Protein 3OHS (pdb70)

Sequence (331 aa):
ALRWGIVSVGLISSSDFTAVLQQTLPRSEHQVVAVAARDLSRRAKEFAQKHDDIPKAYGSYEELAKDPNNVEVAYVGTQQHPQHKAAVMLLCLAAGKAVLCEKPMMGVVNAAEVRREMVTEARSRRGLFLMEAIWTRFFPASEEALRSSVLAQGTLGDLRVARAEFGKNLTHVPRAVDDWAQAGGALLLDLGIYCVQFISMVFGGQKPEKISVMGRRRHETGVDDTVTVLLLQYPGEEVHGSFTCSITAQLSSNTASVSGTKGMAQQLLNPCWCPTEELVVKKGEEHHKEFLLPPVPKKNCNFDDNGAGMSSYEAKKHVRECLRKGLKESPVIIPLVVESELLADILEEVRRAIIGVTFPQD

Secondary structure (DSSP, 8-state):
-EEEEEE--SHHHHHHHHHHTTS-TTTEEEEEEE-SSHHHHHHHHHHHT-S-EESSHHHHHH-TT--EEEE---GGGHHHHHHHHHHTT-EEEEESSSSSSHHHHHHHHHHHHHTT--EEEE-GGGGSHHHHHHHHHHHHTTT-SEEEEEEEEE---TT-HHHH-TTTT-SHIIIIIHHHHHHHHHHTTTPPPSEEEEEEEE-TTSSEEEEEEEEEETTTEEEEEEEESSS-----EEEEETTEEEEEPSSTTS--EEEETTEEEE-PPPS---S-SSTTGGGHHHHHHHHHHHHHTT-SS-SSS-HHHHHHHHHHHHHHHHHTT---TT-

Nearest PDB structures (foldseek):
  2o48-assembly1_X  TM=1.002E+00  e=5.069E-68  Macaca fascicularis
  3e9m-assembly1_D  TM=9.225E-01  e=4.145E-27  Enterococcus faecalis
  3evn-assembly1_A  TM=8.872E-01  e=6.222E-25  Streptococcus agalactiae serogroup V
  4gqa-assembly1_A-2  TM=8.468E-01  e=3.596E-23  Klebsiella pneumoniae 342
  4gqa-assembly2_C-3  TM=8.416E-01  e=2.286E-22  Klebsiella pneumoniae 342

Solvent-accessible surface area: 13961 Å² total; per-residue (Å²): 54,15,71,0,0,0,0,9,18,33,84,37,0,15,4,0,0,28,0,3,80,56,16,62,213,90,49,8,81,14,22,0,0,0,1,182,64,83,86,121,0,118,133,13,7,152,160,16,123,8,110,106,18,25,20,40,31,69,82,0,0,138,14,126,82,6,69,0,0,0,0,6,12,72,30,26,64,1,58,66,2,0,44,62,0,0,53,39,45,14,8,0,0,0,6,29,9,0,5,4,6,9,49,13,3,122,72,0,0,88,33,0,121,87,121,33,28,3,0,0,12,0,10,13,8,4,6,1,44,0,1,78,25,1,61,50,22,38,90,127,38,44,2,19,101,42,126,44,4,78,2,28,8,0,59,93,29,39,173,47,95,88,2,12,54,131,66,52,6,2,0,0,0,1,22,10,0,22,24,3,3,6,7,0,0,21,8,13,62,28,86,154,14,116,142,27,48,28,158,38,148,111,18,145,54,31,2,3,9,40,0,47,0,100,2,64,1,45,68,158,16,87,0,17,0,14,0,0,0,39,45,122,38,58,1,27,2,17,0,34,12,80,138,24,94,0,46,3,43,79,34,10,21,0,1,25,59,4,20,22,102,56,125,126,116,116,38,141,45,40,104,70,23,144,162,31,76,62,89,45,2,8,0,2,6,46,0,0,85,25,0,45,94,3,49,170,152,51,59,113,62,0,98,38,0,35,4,97,12,1,26,24,14,14,63,4,12,39,92,0,2,112,66,34,32,4,73,17,100,75,92

Structure (mmCIF, N/CA/C/O backbone):
data_3OHS
#
_entry.id   3OHS
#
_cell.length_a   122.446
_cell.length_b   122.446
_cell.length_c   121.388
_cell.angle_alpha   90.00
_cell.angle_beta   90.00
_cell.angle_gamma   120.00
#
_symmetry.space_group_name_H-M   'P 61 2 2'
#
loop_
_entity.id
_entity.type
_entity.pdbx_description
1 polymer 'Trans-1,2-dihydrobenzene-1,2-diol dehydrogenase'
2 non-polymer 'SULFATE ION'
3 non-polymer BETA-MERCAPTOETHANOL
4 non-polymer Dihydroxyacetone
5 water water
#
loop_
_atom_site.group_PDB
_atom_site.id
_atom_site.type_symbol
_atom_site.label_atom_id
_atom_site.label_alt_id
_atom_site.label_comp_id
_atom_site.label_asym_id
_atom_site.label_entity_id
_atom_site.label_seq_id
_atom_site.pdbx_PDB_ins_code
_atom_site.Cartn_x
_atom_site.Cartn_y
_atom_site.Cartn_z
_atom_site.occupancy
_atom_site.B_iso_or_equiv
_atom_site.auth_seq_id
_atom_site.auth_comp_id
_atom_site.auth_asym_id
_atom_site.auth_atom_id
_atom_site.pdbx_PDB_model_num
ATOM 1 N N . ALA A 1 2 ? -32.110 -40.203 -22.829 1.00 32.53 1002 ALA X N 1
ATOM 2 C CA . ALA A 1 2 ? -31.287 -40.494 -21.630 1.00 32.88 1002 ALA X CA 1
ATOM 3 C C . ALA A 1 2 ? -30.189 -39.458 -21.417 1.00 30.45 1002 ALA X C 1
ATOM 4 O O . ALA A 1 2 ? -29.587 -38.921 -22.376 1.00 31.94 1002 ALA X O 1
ATOM 6 N N . LEU A 1 3 ? -29.900 -39.247 -20.143 1.00 28.72 1003 LEU X N 1
ATOM 7 C CA . LEU A 1 3 ? -28.798 -38.369 -19.747 1.00 26.90 1003 LEU X CA 1
ATOM 8 C C . LEU A 1 3 ? -27.512 -39.101 -20.082 1.00 25.76 1003 LEU X C 1
ATOM 9 O O . LEU A 1 3 ? -27.281 -40.243 -19.621 1.00 25.84 1003 LEU X O 1
ATOM 14 N N . ARG A 1 4 ? -26.672 -38.514 -20.893 1.00 25.17 1004 ARG X N 1
ATOM 15 C CA . ARG A 1 4 ? -25.448 -39.158 -21.320 1.00 24.99 1004 ARG X CA 1
ATOM 16 C C . ARG A 1 4 ? -24.209 -38.768 -20.490 1.00 24.80 1004 ARG X C 1
ATOM 17 O O . ARG A 1 4 ? -23.714 -37.673 -20.604 1.00 24.64 1004 ARG X O 1
ATOM 25 N N . TRP A 1 5 ? -23.735 -39.696 -19.678 1.00 23.95 1005 TRP X N 1
ATOM 26 C CA . TRP A 1 5 ? -22.600 -39.495 -18.797 1.00 24.93 1005 TRP X CA 1
ATOM 27 C C . TRP A 1 5 ? -21.226 -39.855 -19.379 1.00 25.30 1005 TRP X C 1
ATOM 28 O O . TRP A 1 5 ? -21.078 -40.826 -20.067 1.00 26.75 1005 TRP X O 1
ATOM 39 N N . GLY A 1 6 ? -20.236 -39.059 -19.028 1.00 24.38 1006 GLY X N 1
ATOM 40 C CA . GLY A 1 6 ? -18.849 -39.299 -19.314 1.00 23.40 1006 GLY X CA 1
ATOM 41 C C . GLY A 1 6 ? -18.090 -39.431 -17.993 1.00 24.59 1006 GLY X C 1
ATOM 42 O O . GLY A 1 6 ? -18.215 -38.621 -17.122 1.00 24.55 1006 GLY X O 1
ATOM 43 N N . ILE A 1 7 ? -17.298 -40.462 -17.864 1.00 22.35 1007 ILE X N 1
ATOM 44 C CA . ILE A 1 7 ? -16.592 -40.733 -16.655 1.00 22.29 1007 ILE X CA 1
ATOM 45 C C . ILE A 1 7 ? -15.131 -40.312 -16.757 1.00 22.43 1007 ILE X C 1
ATOM 46 O O . ILE A 1 7 ? -14.419 -40.807 -17.562 1.00 21.23 1007 ILE X O 1
ATOM 51 N N . VAL A 1 8 ? -14.730 -39.392 -15.887 1.00 22.95 1008 VAL X N 1
ATOM 52 C CA . VAL A 1 8 ? -13.387 -38.877 -15.824 1.00 22.27 1008 VAL X CA 1
ATOM 53 C C . VAL A 1 8 ? -12.611 -39.511 -14.678 1.00 24.10 1008 VAL X C 1
ATOM 54 O O . VAL A 1 8 ? -12.873 -39.290 -13.515 1.00 22.03 1008 VAL X O 1
ATOM 58 N N . SER A 1 9 ? -11.624 -40.323 -15.044 1.00 23.63 1009 SER X N 1
ATOM 59 C CA . SER A 1 9 ? -10.806 -41.029 -14.065 1.00 23.83 1009 SER X CA 1
ATOM 60 C C . SER A 1 9 ? -11.365 -42.425 -13.816 1.00 24.60 1009 SER X C 1
ATOM 61 O O . SER A 1 9 ? -12.580 -42.613 -13.763 1.00 25.04 1009 SER X O 1
ATOM 64 N N . VAL A 1 10 ? -10.478 -43.404 -13.666 1.00 24.25 1010 VAL X N 1
ATOM 65 C CA . VAL A 1 10 ? -10.902 -44.761 -13.462 1.00 24.82 1010 VAL X CA 1
ATOM 66 C C . VAL A 1 10 ? -10.573 -45.400 -12.137 1.00 25.55 1010 VAL X C 1
ATOM 67 O O . VAL A 1 10 ? -10.482 -46.590 -12.053 1.00 25.41 1010 VAL X O 1
ATOM 71 N N . GLY A 1 11 ? -10.429 -44.598 -11.102 1.00 23.71 1011 GLY X N 1
ATOM 72 C CA . GLY A 1 11 ? -10.197 -45.122 -9.800 1.00 23.25 1011 GLY X CA 1
ATOM 73 C C . GLY A 1 11 ? -11.409 -45.748 -9.147 1.00 23.92 1011 GLY X C 1
ATOM 74 O O . GLY A 1 11 ? -12.402 -45.987 -9.765 1.00 23.39 1011 GLY X O 1
ATOM 75 N N . LEU A 1 12 ? -11.277 -46.023 -7.869 1.00 23.92 1012 LEU X N 1
ATOM 76 C CA . LEU A 1 12 ? -12.269 -46.713 -7.084 1.00 24.15 1012 LEU X CA 1
ATOM 77 C C . LEU A 1 12 ? -13.578 -45.986 -6.999 1.00 23.05 1012 LEU X C 1
ATOM 78 O O . LEU A 1 12 ? -14.608 -46.608 -7.060 1.00 20.52 1012 LEU X O 1
ATOM 83 N N . ILE A 1 13 ? -13.512 -44.663 -6.869 1.00 20.68 1013 ILE X N 1
ATOM 84 C CA . ILE A 1 13 ? -14.816 -43.972 -6.732 1.00 20.96 1013 ILE X CA 1
ATOM 85 C C . ILE A 1 13 ? -15.556 -43.911 -8.088 1.00 20.34 1013 ILE X C 1
ATOM 86 O O . ILE A 1 13 ? -16.790 -44.102 -8.132 1.00 20.60 1013 ILE X O 1
ATOM 91 N N . SER A 1 14 ? -14.819 -43.697 -9.184 1.00 21.08 1014 SER X N 1
ATOM 92 C CA . SER A 1 14 ? -15.410 -43.736 -10.511 1.00 21.38 1014 SER X CA 1
ATOM 93 C C . SER A 1 14 ? -15.976 -45.151 -10.799 1.00 22.74 1014 SER X C 1
ATOM 94 O O . SER A 1 14 ? -17.021 -45.280 -11.430 1.00 21.74 1014 SER X O 1
ATOM 97 N N . SER A 1 15 ? -15.304 -46.177 -10.288 1.00 22.18 1015 SER X N 1
ATOM 98 C CA A SER A 1 15 ? -15.792 -47.545 -10.412 0.50 22.65 1015 SER X CA 1
ATOM 99 C CA B SER A 1 15 ? -15.792 -47.546 -10.412 0.50 22.37 1015 SER X CA 1
ATOM 100 C C . SER A 1 15 ? -17.169 -47.682 -9.763 1.00 22.80 1015 SER X C 1
ATOM 101 O O . SER A 1 15 ? -18.104 -48.186 -10.386 1.00 21.72 1015 SER X O 1
ATOM 106 N N . ASP A 1 16 ? -17.288 -47.233 -8.516 1.00 22.36 1016 ASP X N 1
ATOM 107 C CA . ASP A 1 16 ? -18.544 -47.300 -7.797 1.00 20.38 1016 ASP X CA 1
ATOM 108 C C . ASP A 1 16 ? -19.617 -46.494 -8.490 1.00 20.71 1016 ASP X C 1
ATOM 109 O O . ASP A 1 16 ? -20.766 -46.989 -8.605 1.00 20.80 1016 ASP X O 1
ATOM 114 N N . PHE A 1 17 ? -19.279 -45.266 -8.922 1.00 19.02 1017 PHE X N 1
ATOM 115 C CA . PHE A 1 17 ? -20.315 -44.382 -9.515 1.00 20.66 1017 PHE X CA 1
ATOM 116 C C . PHE A 1 17 ? -20.804 -44.978 -10.843 1.00 20.39 1017 PHE X C 1
ATOM 117 O O . PHE A 1 17 ? -22.007 -44.987 -11.107 1.00 20.95 1017 PHE X O 1
ATOM 125 N N . THR A 1 18 ? -19.862 -45.454 -11.653 1.00 21.24 1018 THR X N 1
ATOM 126 C CA . THR A 1 18 ? -20.226 -46.129 -12.921 1.00 22.59 1018 THR X CA 1
ATOM 127 C C . THR A 1 18 ? -21.138 -47.374 -12.680 1.00 22.06 1018 THR X C 1
ATOM 128 O O . THR A 1 18 ? -22.165 -47.523 -13.366 1.00 23.41 1018 THR X O 1
ATOM 132 N N . ALA A 1 19 ? -20.825 -48.189 -11.676 1.00 21.56 1019 ALA X N 1
ATOM 133 C CA . ALA A 1 19 ? -21.642 -49.371 -11.375 1.00 22.15 1019 ALA X CA 1
ATOM 134 C C . ALA A 1 19 ? -23.061 -48.928 -10.970 1.00 23.24 1019 ALA X C 1
ATOM 135 O O . ALA A 1 19 ? -24.081 -49.491 -11.412 1.00 22.35 1019 ALA X O 1
ATOM 137 N N . VAL A 1 20 ? -23.152 -47.862 -10.154 1.00 20.76 1020 VAL X N 1
ATOM 138 C CA . VAL A 1 20 ? -24.447 -47.306 -9.805 1.00 21.19 1020 VAL X CA 1
ATOM 139 C C . VAL A 1 20 ? -25.232 -46.826 -11.011 1.00 20.99 1020 VAL X C 1
ATOM 140 O O . VAL A 1 20 ? -26.434 -47.180 -11.137 1.00 22.68 1020 VAL X O 1
ATOM 144 N N . LEU A 1 21 ? -24.618 -46.013 -11.866 1.00 19.86 1021 LEU X N 1
ATOM 145 C CA . LEU A 1 21 ? -25.326 -45.502 -13.022 1.00 22.72 1021 LEU X CA 1
ATOM 146 C C . LEU A 1 21 ? -25.828 -46.661 -13.915 1.00 24.88 1021 LEU X C 1
ATOM 147 O O . LEU A 1 21 ? -26.884 -46.531 -14.580 1.00 23.11 1021 LEU X O 1
ATOM 152 N N . GLN A 1 22 ? -25.085 -47.767 -13.920 1.00 24.65 1022 GLN X N 1
ATOM 153 C CA A GLN A 1 22 ? -25.516 -48.893 -14.763 0.50 26.56 1022 GLN X CA 1
ATOM 154 C CA B GLN A 1 22 ? -25.481 -48.938 -14.733 0.50 26.37 1022 GLN X CA 1
ATOM 155 C C . GLN A 1 22 ? -26.631 -49.751 -14.132 1.00 26.70 1022 GLN X C 1
ATOM 156 O O . GLN A 1 22 ? -27.069 -50.740 -14.723 1.00 28.74 1022 GLN X O 1
ATOM 167 N N . THR A 1 23 ? -27.134 -49.319 -12.987 1.00 26.17 1023 THR X N 1
ATOM 168 C CA . THR A 1 23 ? -28.265 -49.978 -12.360 1.00 24.12 1023 THR X CA 1
ATOM 169 C C . THR A 1 23 ? -29.516 -49.132 -12.535 1.00 25.07 1023 THR X C 1
ATOM 170 O O . THR A 1 23 ? -30.611 -49.535 -12.137 1.00 24.97 1023 THR X O 1
ATOM 174 N N . LEU A 1 24 ? -29.356 -47.954 -13.131 1.00 23.83 1024 LEU X N 1
ATOM 175 C CA . LEU A 1 24 ? -30.517 -47.056 -13.295 1.00 25.97 1024 LEU X CA 1
ATOM 176 C C . LEU A 1 24 ? -31.292 -47.264 -14.635 1.00 27.86 1024 LEU X C 1
ATOM 177 O O . LEU A 1 24 ? -30.766 -47.857 -15.581 1.00 26.45 1024 LEU X O 1
ATOM 182 N N . PRO A 1 25 ? -32.494 -46.672 -14.731 1.00 31.33 1025 PRO X N 1
ATOM 183 C CA . PRO A 1 25 ? -33.245 -47.007 -15.956 1.00 33.20 1025 PRO X CA 1
ATOM 184 C C . PRO A 1 25 ? -32.510 -46.555 -17.223 1.00 34.71 1025 PRO X C 1
ATOM 185 O O . PRO A 1 25 ? -31.888 -45.475 -17.291 1.00 33.24 1025 PRO X O 1
ATOM 189 N N . ARG A 1 26 ? -32.516 -47.422 -18.213 1.00 35.58 1026 ARG X N 1
ATOM 190 C CA . ARG A 1 26 ? -31.676 -47.244 -19.385 1.00 35.92 1026 ARG X CA 1
ATOM 191 C C . ARG A 1 26 ? -32.175 -46.041 -20.225 1.00 35.07 1026 ARG X C 1
ATOM 192 O O . ARG A 1 26 ? -31.443 -45.444 -21.012 1.00 35.25 1026 ARG X O 1
ATOM 200 N N . SER A 1 27 ? -33.426 -45.672 -20.016 1.00 34.65 1027 SER X N 1
ATOM 201 C CA . SER A 1 27 ? -34.031 -44.577 -20.755 1.00 34.71 1027 SER X CA 1
ATOM 202 C C . SER A 1 27 ? -33.755 -43.269 -20.026 1.00 32.98 1027 SER X C 1
ATOM 203 O O . SER A 1 27 ? -34.038 -42.205 -20.553 1.00 33.35 1027 SER X O 1
ATOM 206 N N . GLU A 1 28 ? -33.221 -43.371 -18.805 1.00 30.83 1028 GLU X N 1
ATOM 207 C CA . GLU A 1 28 ? -32.877 -42.202 -17.995 1.00 29.53 1028 GLU X CA 1
ATOM 208 C C . GLU A 1 28 ? -31.356 -41.896 -17.950 1.00 28.90 1028 GLU X C 1
ATOM 209 O O . GLU A 1 28 ? -30.999 -40.710 -17.990 1.00 28.65 1028 GLU X O 1
ATOM 215 N N . HIS A 1 29 ? -30.480 -42.904 -17.885 1.00 26.74 1029 HIS X N 1
ATOM 216 C CA . HIS A 1 29 ? -29.002 -42.681 -17.792 1.00 27.76 1029 HIS X CA 1
ATOM 217 C C . HIS A 1 29 ? -28.210 -43.571 -18.721 1.00 27.57 1029 HIS X C 1
ATOM 218 O O . HIS A 1 29 ? -28.469 -44.743 -18.775 1.00 29.16 1029 HIS X O 1
ATOM 225 N N . GLN A 1 30 ? -27.251 -43.043 -19.443 1.00 26.84 1030 GLN X N 1
ATOM 226 C CA . GLN A 1 30 ? -26.390 -43.907 -20.209 1.00 29.17 1030 GLN X CA 1
ATOM 227 C C . GLN A 1 30 ? -24.948 -43.486 -19.961 1.00 27.16 1030 GLN X C 1
ATOM 228 O O . GLN A 1 30 ? -24.693 -42.301 -20.026 1.00 28.62 1030 GLN X O 1
ATOM 234 N N . VAL A 1 31 ? -24.044 -44.437 -19.743 1.00 25.83 1031 VAL X N 1
ATOM 235 C CA . VAL A 1 31 ? -22.611 -44.145 -19.643 1.00 26.37 1031 VAL X CA 1
ATOM 236 C C . VAL A 1 31 ? -22.016 -44.326 -21.038 1.00 27.86 1031 VAL X C 1
ATOM 237 O O . VAL A 1 31 ? -21.993 -45.461 -21.568 1.00 27.43 1031 VAL X O 1
ATOM 241 N N . VAL A 1 32 ? -21.591 -43.227 -21.656 1.00 26.76 1032 VAL X N 1
ATOM 242 C CA . VAL A 1 32 ? -21.204 -43.255 -23.054 1.00 27.26 1032 VAL X CA 1
ATOM 243 C C . VAL A 1 32 ? -19.707 -43.175 -23.254 1.00 28.47 1032 VAL X C 1
ATOM 244 O O . VAL A 1 32 ? -19.213 -43.470 -24.355 1.00 29.25 1032 VAL X O 1
ATOM 248 N N . ALA A 1 33 ? -18.971 -42.727 -22.251 1.00 26.39 1033 ALA X N 1
ATOM 249 C CA . ALA A 1 33 ? -17.543 -42.566 -22.457 1.00 26.33 1033 ALA X CA 1
ATOM 250 C C . ALA A 1 33 ? -16.758 -42.497 -21.167 1.00 26.22 1033 ALA X C 1
ATOM 251 O O . ALA A 1 33 ? -17.252 -42.038 -20.137 1.00 26.60 1033 ALA X O 1
ATOM 253 N N . VAL A 1 34 ? -15.502 -42.931 -21.221 1.00 26.74 1034 VAL X N 1
ATOM 254 C CA . VAL A 1 34 ? -14.636 -42.898 -20.045 1.00 25.83 1034 VAL X CA 1
ATOM 255 C C . VAL A 1 34 ? -13.191 -42.543 -20.393 1.00 28.00 1034 VAL X C 1
ATOM 256 O O . VAL A 1 34 ? -12.605 -43.120 -21.309 1.00 28.89 1034 VAL X O 1
ATOM 260 N N . ALA A 1 35 ? -12.621 -41.594 -19.654 1.00 26.66 1035 ALA X N 1
ATOM 261 C CA . ALA A 1 35 ? -11.246 -41.186 -19.863 1.00 26.65 1035 ALA X CA 1
ATOM 262 C C . ALA A 1 35 ? -10.354 -41.485 -18.681 1.00 27.70 1035 ALA X C 1
ATOM 263 O O . ALA A 1 35 ? -10.794 -41.372 -17.531 1.00 26.57 1035 ALA X O 1
ATOM 265 N N . ALA A 1 36 ? -9.113 -41.850 -18.982 1.00 28.12 1036 ALA X N 1
ATOM 266 C CA . ALA A 1 36 ? -8.077 -42.087 -17.991 1.00 29.50 1036 ALA X CA 1
ATOM 267 C C . ALA A 1 36 ? -6.833 -41.394 -18.529 1.00 31.09 1036 ALA X C 1
ATOM 268 O O . ALA A 1 36 ? -6.829 -40.932 -19.670 1.00 31.09 1036 ALA X O 1
ATOM 270 N N . ARG A 1 37 ? -5.780 -41.311 -17.725 1.00 32.65 1037 ARG X N 1
ATOM 271 C CA . ARG A 1 37 ? -4.565 -40.634 -18.182 1.00 36.36 1037 ARG X CA 1
ATOM 272 C C . ARG A 1 37 ? -3.720 -41.504 -19.146 1.00 37.45 1037 ARG X C 1
ATOM 273 O O . ARG A 1 37 ? -2.723 -41.049 -19.669 1.00 37.35 1037 ARG X O 1
ATOM 281 N N . ASP A 1 38 ? -4.148 -42.726 -19.406 1.00 38.90 1038 ASP X N 1
ATOM 282 C CA . ASP A 1 38 ? -3.677 -43.426 -20.622 1.00 41.31 1038 ASP X CA 1
ATOM 283 C C . ASP A 1 38 ? -4.755 -44.357 -21.178 1.00 40.97 1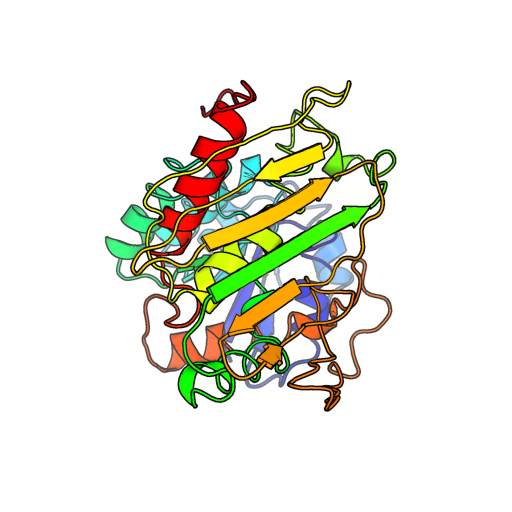038 ASP X C 1
ATOM 284 O O . ASP A 1 38 ? -5.590 -44.858 -20.408 1.00 41.00 1038 ASP X O 1
ATOM 289 N N . LEU A 1 39 ? -4.720 -44.593 -22.496 1.00 40.48 1039 LEU X N 1
ATOM 290 C CA . LEU A 1 39 ? -5.728 -45.386 -23.193 1.00 40.09 1039 LEU X CA 1
ATOM 291 C C . LEU A 1 39 ? -5.884 -46.764 -22.624 1.00 39.84 1039 LEU X C 1
ATOM 292 O O . LEU A 1 39 ? -6.998 -47.255 -22.496 1.00 40.23 1039 LEU X O 1
ATOM 297 N N . SER A 1 40 ? -4.763 -47.401 -22.298 1.00 39.03 1040 SER X N 1
ATOM 298 C CA . SER A 1 40 ? -4.744 -48.752 -21.716 1.00 38.26 1040 SER X CA 1
ATOM 299 C C . SER A 1 40 ? -5.732 -48.892 -20.523 1.00 37.42 1040 SER X C 1
ATOM 300 O O . SER A 1 40 ? -6.680 -49.660 -20.594 1.00 37.74 1040 SER X O 1
ATOM 303 N N . ARG A 1 41 ? -5.496 -48.149 -19.457 1.00 36.82 1041 ARG X N 1
ATOM 304 C CA A ARG A 1 41 ? -6.389 -48.072 -18.319 0.50 35.20 1041 ARG X CA 1
ATOM 305 C CA B ARG A 1 41 ? -6.367 -48.059 -18.260 0.50 35.67 1041 ARG X CA 1
ATOM 306 C C . ARG A 1 41 ? -7.831 -47.738 -18.668 1.00 34.31 1041 ARG X C 1
ATOM 307 O O . ARG A 1 41 ? -8.741 -48.309 -18.134 1.00 33.85 1041 ARG X O 1
ATOM 322 N N . ALA A 1 42 ? -8.020 -46.800 -19.570 1.00 33.01 1042 ALA X N 1
ATOM 323 C CA . ALA A 1 42 ? -9.386 -46.431 -20.013 1.00 31.52 1042 ALA X CA 1
ATOM 324 C C . ALA A 1 42 ? -10.115 -47.601 -20.710 1.00 32.12 1042 ALA X C 1
ATOM 325 O O . ALA A 1 42 ? -11.275 -47.919 -20.380 1.00 30.28 1042 ALA X O 1
ATOM 327 N N . LYS A 1 43 ? -9.438 -48.246 -21.677 1.00 33.14 1043 LYS X N 1
ATOM 328 C CA . LYS A 1 43 ? -10.026 -49.456 -22.323 1.00 34.77 1043 LYS X CA 1
ATOM 329 C C . LYS A 1 43 ? -10.322 -50.574 -21.331 1.00 34.76 1043 LYS X C 1
ATOM 330 O O . LYS A 1 43 ? -11.371 -51.170 -21.399 1.00 35.77 1043 LYS X O 1
ATOM 336 N N . GLU A 1 44 ? -9.412 -50.883 -20.411 1.00 35.95 1044 GLU X N 1
ATOM 337 C CA . GLU A 1 44 ? -9.721 -51.912 -19.398 1.00 37.25 1044 GLU X CA 1
ATOM 338 C C . GLU A 1 44 ? -11.013 -51.586 -18.601 1.00 37.03 1044 GLU X C 1
ATOM 339 O O . GLU A 1 44 ? -11.916 -52.452 -18.402 1.00 36.69 1044 GLU X O 1
ATOM 345 N N . PHE A 1 45 ? -11.101 -50.320 -18.151 1.00 34.94 1045 PHE X N 1
ATOM 346 C CA . PHE A 1 45 ? -12.304 -49.867 -17.450 1.00 32.87 1045 PHE X CA 1
ATOM 347 C C . PHE A 1 45 ? -13.549 -49.946 -18.362 1.00 32.04 1045 PHE X C 1
ATOM 348 O O . PHE A 1 45 ? -14.595 -50.466 -17.942 1.00 31.59 1045 PHE X O 1
ATOM 356 N N . ALA A 1 46 ? -13.453 -49.431 -19.602 1.00 33.46 1046 ALA X N 1
ATOM 357 C CA . ALA A 1 46 ? -14.614 -49.463 -20.520 1.00 33.96 1046 ALA X CA 1
ATOM 358 C C . ALA A 1 46 ? -15.094 -50.917 -20.784 1.00 36.48 1046 ALA X C 1
ATOM 359 O O . ALA A 1 46 ? -16.306 -51.200 -20.921 1.00 36.21 1046 ALA X O 1
ATOM 361 N N . GLN A 1 47 ? -14.140 -51.843 -20.828 1.00 37.73 1047 GLN X N 1
ATOM 362 C CA . GLN A 1 47 ? -14.513 -53.268 -21.055 1.00 39.77 1047 GLN X CA 1
ATOM 363 C C . GLN A 1 47 ? -15.168 -53.861 -19.813 1.00 39.35 1047 GLN X C 1
ATOM 364 O O . GLN A 1 47 ? -16.200 -54.490 -19.934 1.00 39.61 1047 GLN X O 1
ATOM 370 N N . LYS A 1 48 ? -14.598 -53.628 -18.626 1.00 40.45 1048 LYS X N 1
ATOM 371 C CA . LYS A 1 48 ? -15.210 -54.143 -17.386 1.00 40.96 1048 LYS X CA 1
ATOM 372 C C . LYS A 1 48 ? -16.611 -53.555 -17.155 1.00 41.77 1048 LYS X C 1
ATOM 373 O O . LYS A 1 48 ? -17.470 -54.221 -16.578 1.00 41.61 1048 LYS X O 1
ATOM 379 N N . HIS A 1 49 ? -16.849 -52.312 -17.589 1.00 41.36 1049 HIS X N 1
ATOM 380 C CA . HIS A 1 49 ? -18.081 -51.608 -17.171 1.00 41.77 1049 HIS X CA 1
ATOM 381 C C . HIS A 1 49 ? -19.017 -51.401 -18.341 1.00 42.54 1049 HIS X C 1
ATOM 382 O O . HIS A 1 49 ? -19.995 -50.693 -18.229 1.00 44.22 1049 HIS X O 1
ATOM 389 N N . ASP A 1 50 ? -18.688 -52.014 -19.472 1.00 43.53 1050 ASP X N 1
ATOM 390 C CA A ASP A 1 50 ? -19.564 -52.001 -20.643 0.50 42.93 1050 ASP X CA 1
ATOM 391 C CA B ASP A 1 50 ? -19.548 -52.002 -20.639 0.50 43.37 1050 ASP X CA 1
ATOM 392 C C . ASP A 1 50 ? -19.896 -50.586 -21.127 1.00 42.86 1050 ASP X C 1
ATOM 393 O O . ASP A 1 50 ? -21.074 -50.244 -21.310 1.00 42.83 1050 ASP X O 1
ATOM 402 N N . ILE A 1 51 ? -18.875 -49.755 -21.259 1.00 41.62 1051 ILE X N 1
ATOM 403 C CA . ILE A 1 51 ? -18.994 -48.424 -21.833 1.00 39.31 1051 ILE X CA 1
ATOM 404 C C . ILE A 1 51 ? -18.460 -48.508 -23.249 1.00 39.48 1051 ILE X C 1
ATOM 405 O O . ILE A 1 51 ? -17.443 -49.155 -23.488 1.00 40.13 1051 ILE X O 1
ATOM 410 N N . PRO A 1 52 ? -19.139 -47.868 -24.192 1.00 39.49 1052 PRO X N 1
ATOM 411 C CA . PRO A 1 52 ? -18.744 -47.996 -25.581 1.00 40.10 1052 PRO X CA 1
ATOM 412 C C . PRO A 1 52 ? -17.559 -47.169 -26.087 1.00 41.08 1052 PRO X C 1
ATOM 413 O O . PRO A 1 52 ? -17.040 -47.517 -27.137 1.00 41.75 1052 PRO X O 1
ATOM 417 N N . LYS A 1 53 ? -17.107 -46.108 -25.398 1.00 39.98 1053 LYS X N 1
ATOM 418 C CA . LYS A 1 53 ? -15.961 -45.320 -25.890 1.00 38.46 1053 LYS X CA 1
ATOM 419 C C . LYS A 1 53 ? -14.910 -45.035 -24.802 1.00 37.88 1053 LYS X C 1
ATOM 420 O O . LYS A 1 53 ? -15.280 -44.629 -23.707 1.00 36.63 1053 LYS X O 1
ATOM 426 N N . ALA A 1 54 ? -13.615 -45.208 -25.115 1.00 36.38 1054 ALA X N 1
ATOM 427 C CA . ALA A 1 54 ? -12.519 -45.015 -24.162 1.00 36.05 1054 ALA X CA 1
ATOM 428 C C . ALA A 1 54 ? -11.533 -43.968 -24.665 1.00 35.68 1054 ALA X C 1
ATOM 429 O O . ALA A 1 54 ? -11.283 -43.917 -25.867 1.00 36.56 1054 ALA X O 1
ATOM 431 N N . TYR A 1 55 ? -10.982 -43.131 -23.775 1.00 33.35 1055 TYR X N 1
ATOM 432 C CA . TYR A 1 55 ? -10.047 -42.114 -24.220 1.00 32.59 1055 TYR X CA 1
ATOM 433 C C . TYR A 1 55 ? -8.880 -42.139 -23.285 1.00 32.72 1055 TYR X C 1
ATOM 434 O O . TYR A 1 55 ? -9.055 -42.392 -22.089 1.00 31.83 1055 TYR X O 1
ATOM 443 N N . GLY A 1 56 ? -7.710 -41.784 -23.803 1.00 31.44 1056 GLY X N 1
ATOM 444 C CA . GLY A 1 56 ? -6.521 -41.736 -22.983 1.00 31.16 1056 GLY X CA 1
ATOM 445 C C . GLY A 1 56 ? -6.194 -40.319 -22.549 1.00 31.15 1056 GLY X C 1
ATOM 446 O O . GLY A 1 56 ? -5.070 -40.044 -22.127 1.00 31.36 1056 GLY X O 1
ATOM 447 N N . SER A 1 57 ? -7.146 -39.391 -22.651 1.00 31.24 1057 SER X N 1
ATOM 448 C CA . SER A 1 57 ? -6.915 -38.067 -22.023 1.00 32.05 1057 SER X CA 1
ATOM 449 C C . SER A 1 57 ? -8.268 -37.461 -21.651 1.00 31.98 1057 SER X C 1
ATOM 450 O O . SER A 1 57 ? -9.292 -37.823 -22.247 1.00 31.94 1057 SER X O 1
ATOM 453 N N . TYR A 1 58 ? -8.291 -36.573 -20.663 1.00 31.05 1058 TYR X N 1
ATOM 454 C CA . TYR A 1 58 ? -9.602 -36.033 -20.215 1.00 30.96 1058 TYR X CA 1
ATOM 455 C C . TYR A 1 58 ? -10.073 -35.076 -21.283 1.00 31.11 1058 TYR X C 1
ATOM 456 O O . TYR A 1 58 ? -11.278 -34.916 -21.567 1.00 29.71 1058 TYR X O 1
ATOM 465 N N . GLU A 1 59 ? -9.102 -34.381 -21.860 1.00 32.90 1059 GLU X N 1
ATOM 466 C CA . GLU A 1 59 ? -9.461 -33.427 -22.914 1.00 34.87 1059 GLU X CA 1
ATOM 467 C C . GLU A 1 59 ? -10.312 -34.058 -24.035 1.00 34.10 1059 GLU X C 1
ATOM 468 O O . GLU A 1 59 ? -11.260 -33.412 -24.516 1.00 36.23 1059 GLU X O 1
ATOM 474 N N . GLU A 1 60 ? -9.985 -35.295 -24.435 1.00 32.62 1060 GLU X N 1
ATOM 475 C CA . GLU A 1 60 ? -10.740 -35.987 -25.485 1.00 33.21 1060 GLU X CA 1
ATOM 476 C C . GLU A 1 60 ? -12.177 -36.269 -25.049 1.00 32.11 1060 GLU X C 1
ATOM 477 O O . GLU A 1 60 ? -13.088 -36.231 -25.868 1.00 32.63 1060 GLU X O 1
ATOM 483 N N . LEU A 1 61 ? -12.380 -36.574 -23.758 1.00 32.23 1061 LEU X N 1
ATOM 484 C CA . LEU A 1 61 ? -13.749 -36.774 -23.221 1.00 31.40 1061 LEU X CA 1
ATOM 485 C C . LEU A 1 61 ? -14.531 -35.470 -23.222 1.00 31.03 1061 LEU X C 1
ATOM 486 O O . LEU A 1 61 ? -15.698 -35.445 -23.644 1.00 29.78 1061 LEU X O 1
ATOM 491 N N . ALA A 1 62 ? -13.884 -34.369 -22.802 1.00 30.45 1062 ALA X N 1
ATOM 492 C CA . ALA A 1 62 ? -14.550 -33.048 -22.788 1.00 31.79 1062 ALA X CA 1
ATOM 493 C C . ALA A 1 62 ? -15.093 -32.716 -24.183 1.00 32.82 1062 ALA X C 1
ATOM 494 O O . ALA A 1 62 ? -16.215 -32.183 -24.324 1.00 33.82 1062 ALA X O 1
ATOM 496 N N . LYS A 1 63 ? -14.331 -33.072 -25.205 1.00 34.00 1063 LYS X N 1
ATOM 497 C CA . LYS A 1 63 ? -14.650 -32.764 -26.587 1.00 35.02 1063 LYS X CA 1
ATOM 498 C C . LYS A 1 63 ? -15.610 -33.714 -27.299 1.00 34.87 1063 LYS X C 1
ATOM 499 O O . LYS A 1 63 ? -16.072 -33.421 -28.353 1.00 36.35 1063 LYS X O 1
ATOM 505 N N . ASP A 1 64 ? -15.904 -34.841 -26.695 1.00 34.03 1064 ASP X N 1
ATOM 506 C CA . ASP A 1 64 ? -16.872 -35.785 -27.226 1.00 33.01 1064 ASP X CA 1
ATOM 507 C C . ASP A 1 64 ? -18.279 -35.145 -27.288 1.00 33.59 1064 ASP X C 1
ATOM 508 O O . ASP A 1 64 ? -18.879 -34.866 -26.248 1.00 32.80 1064 ASP X O 1
ATOM 513 N N . PRO A 1 65 ? -18.855 -34.930 -28.501 1.00 34.31 1065 PRO X N 1
ATOM 514 C CA . PRO A 1 65 ? -20.173 -34.249 -28.494 1.00 33.09 1065 PRO X CA 1
ATOM 515 C C . PRO A 1 65 ? -21.337 -35.132 -27.989 1.00 32.05 1065 PRO X C 1
ATOM 516 O O . PRO A 1 65 ? -22.421 -34.620 -27.726 1.00 32.34 1065 PRO X O 1
ATOM 520 N N . ASN A 1 66 ? -21.117 -36.415 -27.771 1.00 30.24 1066 ASN X N 1
ATOM 521 C CA A ASN A 1 66 ? -22.184 -37.280 -27.241 0.50 29.97 1066 ASN X CA 1
ATOM 522 C CA B ASN A 1 66 ? -22.188 -37.268 -27.238 0.50 30.30 1066 ASN X CA 1
ATOM 523 C C . ASN A 1 66 ? -22.293 -37.202 -25.702 1.00 30.05 1066 ASN X C 1
ATOM 524 O O . ASN A 1 66 ? -23.284 -37.663 -25.107 1.00 29.16 1066 ASN X O 1
ATOM 533 N N . VAL A 1 67 ? -21.262 -36.641 -25.040 1.00 28.30 1067 VAL X N 1
ATOM 534 C CA . VAL A 1 67 ? -21.303 -36.544 -23.560 1.00 27.20 1067 VAL X CA 1
ATOM 535 C C . VAL A 1 67 ? -22.064 -35.273 -23.166 1.00 25.89 1067 VAL X C 1
ATOM 536 O O . VAL A 1 67 ? -21.737 -34.225 -23.639 1.00 25.30 1067 VAL X O 1
ATOM 540 N N . GLU A 1 68 ? -23.052 -35.387 -22.289 1.00 24.75 1068 GLU X N 1
ATOM 541 C CA . GLU A 1 68 ? -23.816 -34.256 -21.819 1.00 25.14 1068 GLU X CA 1
ATOM 542 C C . GLU A 1 68 ? -23.299 -33.758 -20.455 1.00 25.49 1068 GLU X C 1
ATOM 543 O O . GLU A 1 68 ? -23.276 -32.558 -20.194 1.00 24.98 1068 GLU X O 1
ATOM 549 N N . VAL A 1 69 ? -22.924 -34.709 -19.605 1.00 23.92 1069 VAL X N 1
ATOM 550 C CA . VAL A 1 69 ? -22.481 -34.437 -18.249 1.00 23.54 1069 VAL X CA 1
ATOM 551 C C . VAL A 1 69 ? -21.252 -35.296 -17.932 1.00 23.64 1069 VAL X C 1
ATOM 552 O O . VAL A 1 69 ? -21.219 -36.508 -18.219 1.00 23.61 1069 VAL X O 1
ATOM 556 N N . ALA A 1 70 ? -20.252 -34.652 -17.353 1.00 22.33 1070 ALA X N 1
ATOM 557 C CA . ALA A 1 70 ? -19.024 -35.308 -16.949 1.00 21.91 1070 ALA X CA 1
ATOM 558 C C . ALA A 1 70 ? -19.002 -35.509 -15.423 1.00 23.11 1070 ALA X C 1
ATOM 559 O O . ALA A 1 70 ? -19.358 -34.566 -14.671 1.00 21.39 1070 ALA X O 1
ATOM 561 N N . TYR A 1 71 ? -18.623 -36.711 -14.987 1.00 19.64 1071 TYR X N 1
ATOM 562 C CA . TYR A 1 71 ? -18.454 -37.022 -13.580 1.00 19.54 1071 TYR X CA 1
ATOM 563 C C . TYR A 1 71 ? -16.921 -36.966 -13.366 1.00 19.97 1071 TYR X C 1
ATOM 564 O O . TYR A 1 71 ? -16.178 -37.730 -14.002 1.00 19.32 1071 TYR X O 1
ATOM 573 N N . VAL A 1 72 ? -16.458 -36.045 -12.521 1.00 19.24 1072 VAL X N 1
ATOM 574 C CA . VAL A 1 72 ? -14.993 -35.870 -12.352 1.00 19.68 1072 VAL X CA 1
ATOM 575 C C . VAL A 1 72 ? -14.741 -36.614 -11.064 1.00 19.96 1072 VAL X C 1
ATOM 576 O O . VAL A 1 72 ? -15.116 -36.134 -10.001 1.00 20.70 1072 VAL X O 1
ATOM 580 N N . GLY A 1 73 ? -14.155 -37.819 -11.164 1.00 21.52 1073 GLY X N 1
ATOM 581 C CA . GLY A 1 73 ? -13.807 -38.689 -10.017 1.00 20.29 1073 GLY X CA 1
ATOM 582 C C . GLY A 1 73 ? -12.299 -38.775 -9.724 1.00 22.57 1073 GLY X C 1
ATOM 583 O O . GLY A 1 73 ? -11.827 -39.697 -9.009 1.00 24.23 1073 GLY X O 1
ATOM 584 N N . THR A 1 74 ? -11.528 -37.800 -10.200 1.00 23.85 1074 THR X N 1
ATOM 585 C CA . THR A 1 74 ? -10.078 -37.776 -9.905 1.00 22.97 1074 THR X CA 1
ATOM 586 C C . THR A 1 74 ? -9.710 -37.591 -8.412 1.00 22.55 1074 THR X C 1
ATOM 587 O O . THR A 1 74 ? -10.555 -37.232 -7.605 1.00 20.49 1074 THR X O 1
ATOM 591 N N . GLN A 1 75 ? -8.431 -37.740 -8.077 1.00 21.99 1075 GLN X N 1
ATOM 592 C CA A GLN A 1 75 ? -7.926 -37.440 -6.748 0.50 21.95 1075 GLN X CA 1
ATOM 593 C CA B GLN A 1 75 ? -7.992 -37.473 -6.698 0.50 22.30 1075 GLN X CA 1
ATOM 594 C C . GLN A 1 75 ? -8.119 -35.944 -6.439 1.00 21.34 1075 GLN X C 1
ATOM 595 O O . GLN A 1 75 ? -8.274 -35.165 -7.349 1.00 20.59 1075 GLN X O 1
ATOM 606 N N . HIS A 1 76 ? -8.147 -35.596 -5.167 1.00 21.26 1076 HIS X N 1
ATOM 607 C CA . HIS A 1 76 ? -8.473 -34.216 -4.782 1.00 20.90 1076 HIS X CA 1
ATOM 608 C C . HIS A 1 76 ? -7.735 -33.107 -5.608 1.00 21.10 1076 HIS X C 1
ATOM 609 O O . HIS A 1 76 ? -8.379 -32.206 -6.101 1.00 20.73 1076 HIS X O 1
ATOM 616 N N . PRO A 1 77 ? -6.395 -33.178 -5.730 1.00 22.12 1077 PRO X N 1
ATOM 617 C CA . PRO A 1 77 ? -5.746 -32.007 -6.383 1.00 21.88 1077 PRO X CA 1
ATOM 618 C C . PRO A 1 77 ? -5.997 -31.948 -7.887 1.00 21.65 1077 PRO X C 1
ATOM 619 O O . PRO A 1 77 ? -5.818 -30.889 -8.474 1.00 22.18 1077 PRO X O 1
ATOM 623 N N . GLN A 1 78 ? -6.481 -33.044 -8.492 1.00 20.28 1078 GLN X N 1
ATOM 624 C CA . GLN A 1 78 ? -6.765 -33.107 -9.935 1.00 19.40 1078 GLN X CA 1
ATOM 625 C C . GLN A 1 78 ? -8.184 -32.721 -10.339 1.00 20.77 1078 GLN X C 1
ATOM 626 O O . GLN A 1 78 ? -8.494 -32.619 -11.561 1.00 21.19 1078 GLN X O 1
ATOM 632 N N . HIS A 1 79 ? -9.027 -32.394 -9.354 1.00 19.10 1079 HIS X N 1
ATOM 633 C CA . HIS A 1 79 ? -10.423 -31.976 -9.661 1.00 18.62 1079 HIS X CA 1
ATOM 634 C C . HIS A 1 79 ? -10.422 -30.719 -10.493 1.00 19.26 1079 HIS X C 1
ATOM 635 O O . HIS A 1 79 ? -11.075 -30.646 -11.515 1.00 17.71 1079 HIS X O 1
ATOM 642 N N . LYS A 1 80 ? -9.675 -29.693 -10.098 1.00 19.61 1080 LYS X N 1
ATOM 643 C CA . LYS A 1 80 ? -9.897 -28.398 -10.759 1.00 19.76 1080 LYS X CA 1
ATOM 644 C C . LYS A 1 80 ? -9.657 -28.368 -12.267 1.00 21.24 1080 LYS X C 1
ATOM 645 O O . LYS A 1 80 ? -10.474 -27.843 -13.022 1.00 21.62 1080 LYS X O 1
ATOM 651 N N . ALA A 1 81 ? -8.499 -28.866 -12.688 1.00 23.33 1081 ALA X N 1
ATOM 652 C CA . ALA A 1 81 ? -8.130 -28.835 -14.115 1.00 24.06 1081 ALA X CA 1
ATOM 653 C C . ALA A 1 81 ? -9.153 -29.618 -14.931 1.00 23.10 1081 ALA X C 1
ATOM 654 O O . ALA A 1 81 ? -9.557 -29.151 -15.986 1.00 24.07 1081 ALA X O 1
ATOM 656 N N . ALA A 1 82 ? -9.623 -30.758 -14.406 1.00 22.76 1082 ALA X N 1
ATOM 657 C CA . ALA A 1 82 ? -10.600 -31.624 -15.126 1.00 20.59 1082 ALA X CA 1
ATOM 658 C C . ALA A 1 82 ? -11.952 -30.926 -15.233 1.00 21.75 1082 ALA X C 1
ATOM 659 O O . ALA A 1 82 ? -12.594 -30.903 -16.322 1.00 20.36 1082 ALA X O 1
ATOM 661 N N . VAL A 1 83 ? -12.415 -30.346 -14.115 1.00 19.79 1083 VAL X N 1
ATOM 662 C CA . VAL A 1 83 ? -13.660 -29.543 -14.176 1.00 20.42 1083 VAL X CA 1
ATOM 663 C C . VAL A 1 83 ? -13.560 -28.412 -15.240 1.00 21.18 1083 VAL X C 1
ATOM 664 O O . VAL A 1 83 ? -14.472 -28.232 -16.089 1.00 19.07 1083 VAL X O 1
ATOM 668 N N . MET A 1 84 ? -12.445 -27.666 -15.190 1.00 22.30 1084 MET X N 1
ATOM 669 C CA . MET A 1 84 ? -12.307 -26.475 -16.022 1.00 22.98 1084 MET X CA 1
ATOM 670 C C . MET A 1 84 ? -12.311 -26.867 -17.498 1.00 23.52 1084 MET X C 1
ATOM 671 O O . MET A 1 84 ? -12.918 -26.182 -18.308 1.00 24.48 1084 MET X O 1
ATOM 676 N N . LEU A 1 85 ? -11.660 -27.975 -17.803 1.00 24.30 1085 LEU X N 1
ATOM 677 C CA A LEU A 1 85 ? -11.626 -28.532 -19.168 0.50 24.82 1085 LEU X CA 1
ATOM 678 C CA B LEU A 1 85 ? -11.607 -28.525 -19.142 0.50 25.40 1085 LEU X CA 1
ATOM 679 C C . LEU A 1 85 ? -13.039 -28.893 -19.626 1.00 24.95 1085 LEU X C 1
ATOM 680 O O . LEU A 1 85 ? -13.455 -28.577 -20.778 1.00 24.79 1085 LEU X O 1
ATOM 689 N N . CYS A 1 86 ? -13.807 -29.542 -18.743 1.00 23.51 1086 CYS X N 1
ATOM 690 C CA . CYS A 1 86 ? -15.133 -29.994 -19.149 1.00 23.77 1086 CYS X CA 1
ATOM 691 C C . CYS A 1 86 ? -16.071 -28.817 -19.363 1.00 24.19 1086 CYS X C 1
ATOM 692 O O . CYS A 1 86 ? -16.792 -28.816 -20.326 1.00 23.19 1086 CYS X O 1
ATOM 695 N N . LEU A 1 87 ? -16.045 -27.821 -18.455 1.00 23.16 1087 LEU X N 1
ATOM 696 C CA . LEU A 1 87 ? -16.873 -26.628 -18.583 1.00 23.86 1087 LEU X CA 1
ATOM 697 C C . LEU A 1 87 ? -16.493 -25.818 -19.822 1.00 24.92 1087 LEU X C 1
ATOM 698 O O . LEU A 1 87 ? -17.348 -25.304 -20.497 1.00 25.41 1087 LEU X O 1
ATOM 703 N N . ALA A 1 88 ? -15.207 -25.676 -20.089 1.00 26.23 1088 ALA X N 1
ATOM 704 C CA . ALA A 1 88 ? -14.771 -24.913 -21.297 1.00 27.57 1088 ALA X CA 1
ATOM 705 C C . ALA A 1 88 ? -15.344 -25.589 -22.557 1.00 27.84 1088 ALA X C 1
ATOM 706 O O . ALA A 1 88 ? -15.651 -24.909 -23.540 1.00 28.15 1088 ALA X O 1
ATOM 708 N N . ALA A 1 89 ? -15.516 -26.916 -22.508 1.00 29.03 1089 ALA X N 1
ATOM 709 C CA . ALA A 1 89 ? -16.085 -27.655 -23.624 1.00 28.36 1089 ALA X CA 1
ATOM 710 C C . ALA A 1 89 ? -17.632 -27.743 -23.627 1.00 28.80 1089 ALA X C 1
ATOM 711 O O . ALA A 1 89 ? -18.185 -28.456 -24.476 1.00 28.45 1089 ALA X O 1
ATOM 713 N N . GLY A 1 90 ? -18.324 -27.036 -22.706 1.00 28.47 1090 GLY X N 1
ATOM 714 C CA . GLY A 1 90 ? -19.791 -26.961 -22.694 1.00 26.73 1090 GLY X CA 1
ATOM 715 C C . GLY A 1 90 ? -20.499 -28.167 -22.037 1.00 28.22 1090 GLY X C 1
ATOM 716 O O . GLY A 1 90 ? -21.692 -28.364 -22.240 1.00 28.72 1090 GLY X O 1
ATOM 717 N N . LYS A 1 91 ? -19.775 -28.977 -21.277 1.00 27.20 1091 LYS X N 1
ATOM 718 C CA . LYS A 1 91 ? -20.378 -30.051 -20.440 1.00 26.80 1091 LYS X CA 1
ATOM 719 C C . LYS A 1 91 ? -20.925 -29.587 -19.086 1.00 25.99 1091 LYS X C 1
ATOM 720 O O . LYS A 1 91 ? -20.309 -28.739 -18.454 1.00 26.81 1091 LYS X O 1
ATOM 726 N N . ALA A 1 92 ? -22.007 -30.198 -18.603 1.00 22.96 1092 ALA X N 1
ATOM 727 C CA . ALA A 1 92 ? -22.411 -30.054 -17.214 1.00 21.45 1092 ALA X CA 1
ATOM 728 C C . ALA A 1 92 ? -21.401 -30.865 -16.422 1.00 21.21 1092 ALA X C 1
ATOM 729 O O . ALA A 1 92 ? -20.744 -31.776 -16.962 1.00 21.14 1092 ALA X O 1
ATOM 731 N N . VAL A 1 93 ? -21.244 -30.581 -15.139 1.00 20.14 1093 VAL X N 1
ATOM 732 C CA . VAL A 1 93 ? -20.229 -31.347 -14.381 1.00 18.50 1093 VAL X CA 1
ATOM 733 C C . VAL A 1 93 ? -20.741 -31.701 -13.014 1.00 18.63 1093 VAL X C 1
ATOM 734 O O . VAL A 1 93 ? -21.290 -30.849 -12.309 1.00 19.25 1093 VAL X O 1
ATOM 738 N N . LEU A 1 94 ? -20.575 -32.963 -12.630 1.00 17.92 1094 LEU X N 1
ATOM 739 C CA . LEU A 1 94 ? -20.760 -33.369 -11.251 1.00 17.11 1094 LEU X CA 1
ATOM 740 C C . LEU A 1 94 ? -19.333 -33.644 -10.768 1.00 18.13 1094 LEU X C 1
ATOM 741 O O . LEU A 1 94 ? -18.653 -34.545 -11.274 1.00 19.28 1094 LEU X O 1
ATOM 746 N N . CYS A 1 95 ? -18.859 -32.854 -9.819 1.00 18.58 1095 CYS X N 1
ATOM 747 C CA . CYS A 1 95 ? -17.447 -32.973 -9.372 1.00 17.93 1095 CYS X CA 1
ATOM 748 C C . CYS A 1 95 ? -17.412 -33.631 -8.006 1.00 17.77 1095 CYS X C 1
ATOM 749 O O . CYS A 1 95 ? -18.165 -33.268 -7.086 1.00 16.67 1095 CYS X O 1
ATOM 752 N N . GLU A 1 96 ? -16.517 -34.594 -7.834 1.00 17.70 1096 GLU X N 1
ATOM 753 C CA . GLU A 1 96 ? -16.384 -35.237 -6.535 1.00 17.62 1096 GLU X CA 1
ATOM 754 C C . GLU A 1 96 ? -15.896 -34.296 -5.420 1.00 18.87 1096 GLU X C 1
ATOM 755 O O . GLU A 1 96 ? -15.345 -33.216 -5.684 1.00 17.76 1096 GLU X O 1
ATOM 761 N N . LYS A 1 97 ? -16.142 -34.716 -4.172 1.00 19.02 1097 LYS X N 1
ATOM 762 C CA . LYS A 1 97 ? -15.889 -33.910 -2.969 1.00 21.06 1097 LYS X CA 1
ATOM 763 C C . LYS A 1 97 ? -14.426 -34.067 -2.482 1.00 21.27 1097 LYS X C 1
ATOM 764 O O . LYS A 1 97 ? -13.745 -35.029 -2.811 1.00 23.97 1097 LYS X O 1
ATOM 770 N N . PRO A 1 98 ? -13.874 -33.060 -1.779 1.00 20.35 1098 PRO X N 1
ATOM 771 C CA . PRO A 1 98 ? -14.333 -31.657 -1.858 1.00 19.41 1098 PRO X CA 1
ATOM 772 C C . PRO A 1 98 ? -14.073 -31.176 -3.266 1.00 18.62 1098 PRO X C 1
ATOM 773 O O . PRO A 1 98 ? -13.113 -31.633 -3.942 1.00 17.31 1098 PRO X O 1
ATOM 777 N N . MET A 1 99 ? -14.904 -30.241 -3.726 1.00 16.35 1099 MET X N 1
ATOM 778 C CA A MET A 1 99 ? -14.835 -29.863 -5.109 0.50 16.63 1099 MET X CA 1
ATOM 779 C CA B MET A 1 99 ? -14.823 -29.856 -5.095 0.50 16.91 1099 MET X CA 1
ATOM 780 C C . MET A 1 99 ? -13.397 -29.405 -5.417 1.00 17.38 1099 MET X C 1
ATOM 781 O O . MET A 1 99 ? -12.829 -29.792 -6.447 1.00 18.35 1099 MET X O 1
ATOM 790 N N . GLY A 1 100 ? -12.840 -28.553 -4.563 1.00 17.46 1100 GLY X N 1
ATOM 791 C CA . GLY A 1 100 ? -11.423 -28.121 -4.802 1.00 18.78 1100 GLY X CA 1
ATOM 792 C C . GLY A 1 100 ? -10.669 -28.245 -3.475 1.00 19.55 1100 GLY X C 1
ATOM 793 O O . GLY A 1 100 ? -11.276 -28.490 -2.417 1.00 18.83 1100 GLY X O 1
ATOM 794 N N . VAL A 1 101 ? -9.347 -28.039 -3.520 1.00 18.20 1101 VAL X N 1
ATOM 795 C CA A VAL A 1 101 ? -8.493 -28.187 -2.315 0.50 17.24 1101 VAL X CA 1
ATOM 796 C CA B VAL A 1 101 ? -8.504 -28.189 -2.321 0.50 18.41 1101 VAL X CA 1
ATOM 797 C C . VAL A 1 101 ? -8.453 -26.898 -1.474 1.00 18.14 1101 VAL X C 1
ATOM 798 O O . VAL A 1 101 ? -8.046 -26.917 -0.306 1.00 19.30 1101 VAL X O 1
ATOM 805 N N . ASN A 1 102 ? -8.903 -25.772 -2.033 1.00 17.21 1102 ASN X N 1
ATOM 806 C CA . ASN A 1 102 ? -8.984 -24.546 -1.263 1.00 19.75 1102 ASN X CA 1
ATOM 807 C C . ASN A 1 102 ? -10.103 -23.629 -1.828 1.00 19.79 1102 ASN X C 1
ATOM 808 O O . ASN A 1 102 ? -10.692 -23.936 -2.893 1.00 20.64 1102 ASN X O 1
ATOM 813 N N . ALA A 1 103 ? -10.402 -22.545 -1.121 1.00 18.34 1103 ALA X N 1
ATOM 814 C CA . ALA A 1 103 ? -11.497 -21.649 -1.492 1.00 19.72 1103 ALA X CA 1
ATOM 815 C C . ALA A 1 103 ? -11.401 -21.044 -2.894 1.00 20.14 1103 ALA X C 1
ATOM 816 O O . ALA A 1 103 ? -12.419 -20.831 -3.553 1.00 19.03 1103 ALA X O 1
ATOM 818 N N . ALA A 1 104 ? -10.184 -20.759 -3.343 1.00 19.23 1104 ALA X N 1
ATOM 819 C CA . ALA A 1 104 ? -9.977 -20.111 -4.636 1.00 20.12 1104 ALA X CA 1
ATOM 820 C C . ALA A 1 104 ? -10.236 -21.088 -5.773 1.00 19.26 1104 ALA X C 1
ATOM 821 O O . ALA A 1 104 ? -10.724 -20.671 -6.842 1.00 17.35 1104 ALA X O 1
ATOM 823 N N . GLU A 1 105 ? -9.865 -22.362 -5.585 1.00 18.21 1105 GLU X N 1
ATOM 824 C CA . GLU A 1 105 ? -10.163 -23.357 -6.627 1.00 18.81 1105 GLU X CA 1
ATOM 825 C C . GLU A 1 105 ? -11.674 -23.467 -6.866 1.00 19.30 1105 GLU X C 1
ATOM 826 O O . GLU A 1 105 ? -12.110 -23.426 -8.009 1.00 18.37 1105 GLU X O 1
ATOM 832 N N . VAL A 1 106 ? -12.446 -23.562 -5.791 1.00 19.28 1106 VAL X N 1
ATOM 833 C CA . VAL A 1 106 ? -13.905 -23.608 -5.881 1.00 18.14 1106 VAL X CA 1
ATOM 834 C C . VAL A 1 106 ? -14.479 -22.336 -6.522 1.00 19.72 1106 VAL X C 1
ATOM 835 O O . VAL A 1 106 ? -15.275 -22.409 -7.455 1.00 18.95 1106 VAL X O 1
ATOM 839 N N A ARG A 1 107 ? -14.049 -21.170 -6.088 0.50 20.13 1107 ARG X N 1
ATOM 840 N N B ARG A 1 107 ? -14.008 -21.177 -6.076 0.50 20.42 1107 ARG X N 1
ATOM 841 C CA A ARG A 1 107 ? -14.468 -19.925 -6.717 0.50 20.73 1107 ARG X CA 1
ATOM 842 C CA B ARG A 1 107 ? -14.428 -19.912 -6.672 0.50 20.86 1107 ARG X CA 1
ATOM 843 C C A ARG A 1 107 ? -14.184 -19.914 -8.211 0.50 20.75 1107 ARG X C 1
ATOM 844 C C B ARG A 1 107 ? -14.179 -19.873 -8.186 0.50 20.95 1107 ARG X C 1
ATOM 845 O O A ARG A 1 107 ? -15.002 -19.538 -8.964 0.50 20.95 1107 ARG X O 1
ATOM 846 O O B ARG A 1 107 ? -15.017 -19.387 -8.945 0.50 20.92 1107 ARG X O 1
ATOM 861 N N . GLU A 1 108 ? -13.027 -20.384 -8.617 1.00 20.06 1108 GLU X N 1
ATOM 862 C CA . GLU A 1 108 ? -12.660 -20.393 -10.031 1.00 21.72 1108 GLU X CA 1
ATOM 863 C C . GLU A 1 108 ? -13.621 -21.304 -10.867 1.00 21.39 1108 GLU X C 1
ATOM 864 O O . GLU A 1 108 ? -14.068 -20.947 -11.989 1.00 20.79 1108 GLU X O 1
ATOM 870 N N . MET A 1 109 ? -13.842 -22.520 -10.371 1.00 20.31 1109 MET X N 1
ATOM 871 C CA . MET A 1 109 ? -14.756 -23.463 -11.034 1.00 18.19 1109 MET X CA 1
ATOM 872 C C . MET A 1 109 ? -16.154 -22.893 -11.095 1.00 18.60 1109 MET X C 1
ATOM 873 O O . MET A 1 109 ? -16.810 -22.942 -12.171 1.00 18.05 1109 MET X O 1
ATOM 878 N N . VAL A 1 110 ? -16.624 -22.333 -9.991 1.00 18.23 1110 VAL X N 1
ATOM 879 C CA . VAL A 1 110 ? -17.984 -21.738 -9.923 1.00 19.01 1110 VAL X CA 1
ATOM 880 C C . VAL A 1 110 ? -18.129 -20.546 -10.883 1.00 21.09 1110 VAL X C 1
ATOM 881 O O . VAL A 1 110 ? -19.118 -20.458 -11.627 1.00 21.82 1110 VAL X O 1
ATOM 885 N N . THR A 1 111 ? -17.151 -19.618 -10.869 1.00 20.34 1111 THR X N 1
ATOM 886 C CA . THR A 1 111 ? -17.195 -18.496 -11.814 1.00 22.70 1111 THR X CA 1
ATOM 887 C C . THR A 1 111 ? -17.260 -18.982 -13.250 1.00 23.29 1111 THR X C 1
ATOM 888 O O . THR A 1 111 ? -18.085 -18.478 -14.012 1.00 25.54 1111 THR X O 1
ATOM 892 N N . GLU A 1 112 ? -16.474 -20.011 -13.601 1.00 23.67 1112 GLU X N 1
ATOM 893 C CA . GLU A 1 112 ? -16.481 -20.573 -14.972 1.00 23.67 1112 GLU X CA 1
ATOM 894 C C . GLU A 1 112 ? -17.857 -21.182 -15.372 1.00 25.34 1112 GLU X C 1
ATOM 895 O O . GLU A 1 112 ? -18.397 -20.865 -16.432 1.00 24.01 1112 GLU X O 1
ATOM 901 N N . ALA A 1 113 ? -18.414 -22.016 -14.500 1.00 22.34 1113 ALA X N 1
ATOM 902 C CA . ALA A 1 113 ? -19.723 -22.610 -14.747 1.00 23.22 1113 ALA X CA 1
ATOM 903 C C . ALA A 1 113 ? -20.784 -21.527 -14.941 1.00 23.55 1113 ALA X C 1
ATOM 904 O O . ALA A 1 113 ? -21.586 -21.591 -15.873 1.00 22.58 1113 ALA X O 1
ATOM 906 N N . ARG A 1 114 ? -20.780 -20.535 -14.055 1.00 23.08 1114 ARG X N 1
ATOM 907 C CA . ARG A 1 114 ? -21.721 -19.441 -14.124 1.00 24.13 1114 ARG X CA 1
ATOM 908 C C . ARG A 1 114 ? -21.588 -18.628 -15.403 1.00 25.50 1114 ARG X C 1
ATOM 909 O O . ARG A 1 114 ? -22.570 -18.298 -15.975 1.00 26.66 1114 ARG X O 1
ATOM 917 N N . SER A 1 115 ? -20.371 -18.323 -15.824 1.00 26.62 1115 SER X N 1
ATOM 918 C CA . SER A 1 115 ? -20.141 -17.435 -16.958 1.00 28.48 1115 SER X CA 1
ATOM 919 C C . SER A 1 115 ? -20.609 -18.098 -18.278 1.00 29.94 1115 SER X C 1
ATOM 920 O O . SER A 1 115 ? -20.981 -17.386 -19.233 1.00 30.23 1115 SER X O 1
ATOM 923 N N . ARG A 1 116 ? -20.654 -19.437 -18.266 1.00 29.24 1116 ARG X N 1
ATOM 924 C CA A ARG A 1 116 ? -21.043 -20.235 -19.425 0.50 29.05 1116 ARG X CA 1
ATOM 925 C CA B ARG A 1 116 ? -21.053 -20.234 -19.419 0.50 28.75 1116 ARG X CA 1
ATOM 926 C C . ARG A 1 116 ? -22.455 -20.804 -19.344 1.00 28.22 1116 ARG X C 1
ATOM 927 O O . ARG A 1 116 ? -22.877 -21.505 -20.253 1.00 29.20 1116 ARG X O 1
ATOM 942 N N . GLY A 1 117 ? -23.180 -20.517 -18.272 1.00 26.52 1117 GLY X N 1
ATOM 943 C CA . GLY A 1 117 ? -24.545 -21.010 -18.128 1.00 26.09 1117 GLY X CA 1
ATOM 944 C C . GLY A 1 117 ? -24.535 -22.540 -18.134 1.00 25.47 1117 GLY X C 1
ATOM 945 O O . GLY A 1 117 ? -25.362 -23.169 -18.816 1.00 24.91 1117 GLY X O 1
ATOM 946 N N . LEU A 1 118 ? -23.586 -23.154 -17.420 1.00 23.25 1118 LEU X N 1
ATOM 947 C CA . LEU A 1 118 ? -23.508 -24.643 -17.346 1.00 22.12 1118 LEU X CA 1
ATOM 948 C C . LEU A 1 118 ? -23.724 -25.160 -15.918 1.00 21.91 1118 LEU X C 1
ATOM 949 O O . LEU A 1 118 ? -23.234 -24.533 -14.952 1.00 21.16 1118 LEU X O 1
ATOM 954 N N . PHE A 1 119 ? -24.464 -26.269 -15.785 1.00 18.97 1119 PHE X N 1
ATOM 955 C CA . PHE A 1 119 ? -24.697 -26.900 -14.508 1.00 20.30 1119 PHE X CA 1
ATOM 956 C C . PHE A 1 119 ? -23.358 -27.369 -13.912 1.00 18.21 1119 PHE X C 1
ATOM 957 O O . PHE A 1 119 ? -22.559 -28.004 -14.590 1.00 20.49 1119 PHE X O 1
ATOM 965 N N . LEU A 1 120 ? -23.172 -27.123 -12.618 1.00 18.10 1120 LEU X N 1
ATOM 966 C CA . LEU A 1 120 ? -22.051 -27.660 -11.842 1.00 17.83 1120 LEU X CA 1
ATOM 967 C C . LEU A 1 120 ? -22.609 -28.023 -10.467 1.00 17.11 1120 LEU X C 1
ATOM 968 O O . LEU A 1 120 ? -23.400 -27.264 -9.857 1.00 17.81 1120 LEU X O 1
ATOM 973 N N . MET A 1 121 ? -22.230 -29.185 -9.971 1.00 16.21 1121 MET X N 1
ATOM 974 C CA . MET A 1 121 ? -22.601 -29.545 -8.606 1.00 16.26 1121 MET X CA 1
ATOM 975 C C . MET A 1 121 ? -21.504 -30.315 -7.947 1.00 16.02 1121 MET X C 1
ATOM 976 O O . MET A 1 121 ? -20.805 -31.125 -8.598 1.00 14.99 1121 MET X O 1
ATOM 981 N N . GLU A 1 122 ? -21.343 -30.068 -6.655 1.00 14.25 1122 GLU X N 1
ATOM 982 C CA . GLU A 1 122 ? -20.323 -30.811 -5.903 1.00 15.06 1122 GLU X CA 1
ATOM 983 C C . GLU A 1 122 ? -21.040 -32.078 -5.404 1.00 15.72 1122 GLU X C 1
ATOM 984 O O . GLU A 1 122 ? -22.131 -31.990 -4.905 1.00 17.55 1122 GLU X O 1
ATOM 990 N N . ALA A 1 123 ? -20.396 -33.226 -5.596 1.00 15.27 1123 ALA X N 1
ATOM 991 C CA . ALA A 1 123 ? -20.973 -34.523 -5.263 1.00 16.59 1123 ALA X CA 1
ATOM 992 C C . ALA A 1 123 ? -20.977 -34.826 -3.770 1.00 15.81 1123 ALA X C 1
ATOM 993 O O . ALA A 1 123 ? -20.295 -35.741 -3.309 1.00 17.14 1123 ALA X O 1
ATOM 995 N N . ILE A 1 124 ? -21.758 -34.057 -3.022 1.00 16.17 1124 ILE X N 1
ATOM 996 C CA . ILE A 1 124 ? -21.912 -34.284 -1.604 1.00 16.06 1124 ILE X CA 1
ATOM 997 C C . ILE A 1 124 ? -23.065 -35.311 -1.394 1.00 16.69 1124 ILE X C 1
ATOM 998 O O . ILE A 1 124 ? -24.222 -34.967 -1.101 1.00 15.91 1124 ILE X O 1
ATOM 1003 N N . TRP A 1 125 ? -22.727 -36.582 -1.598 1.00 16.48 1125 TRP X N 1
ATOM 1004 C CA . TRP A 1 125 ? -23.794 -37.589 -1.813 1.00 17.54 1125 TRP X CA 1
ATOM 1005 C C . TRP A 1 125 ? -24.749 -37.707 -0.640 1.00 16.50 1125 TRP X C 1
ATOM 1006 O O . TRP A 1 125 ? -25.946 -37.993 -0.860 1.00 16.76 1125 TRP X O 1
ATOM 1017 N N . THR A 1 126 ? -24.234 -37.444 0.572 1.00 16.13 1126 THR X N 1
ATOM 1018 C CA . THR A 1 126 ? -24.975 -37.585 1.817 1.00 16.07 1126 THR X CA 1
ATOM 1019 C C . THR A 1 126 ? -26.274 -36.793 1.781 1.00 17.87 1126 THR X C 1
ATOM 1020 O O . THR A 1 126 ? -27.268 -37.196 2.439 1.00 18.40 1126 THR X O 1
ATOM 1024 N N . ARG A 1 127 ? -26.239 -35.614 1.115 1.00 18.39 1127 ARG X N 1
ATOM 1025 C CA . ARG A 1 127 ? -27.413 -34.682 1.140 1.00 19.40 1127 ARG X CA 1
ATOM 1026 C C . ARG A 1 127 ? -28.682 -35.292 0.484 1.00 19.83 1127 ARG X C 1
ATOM 1027 O O . ARG A 1 127 ? -29.788 -34.865 0.781 1.00 19.61 1127 ARG X O 1
ATOM 1035 N N . PHE A 1 128 ? -28.466 -36.242 -0.426 1.00 18.76 1128 PHE X N 1
ATOM 1036 C CA . PHE A 1 128 ? -29.539 -36.860 -1.197 1.00 19.21 1128 PHE X CA 1
ATOM 1037 C C . PHE A 1 128 ? -30.094 -38.142 -0.602 1.00 19.99 1128 PHE X C 1
ATOM 1038 O O . PHE A 1 128 ? -31.083 -38.622 -1.119 1.00 18.69 1128 PHE X O 1
ATOM 1046 N N . PHE A 1 129 ? -29.526 -38.646 0.497 1.00 18.60 1129 PHE X N 1
ATOM 1047 C CA . PHE A 1 129 ? -30.056 -39.877 1.106 1.00 19.47 1129 PHE X CA 1
ATOM 1048 C C . PHE A 1 129 ? -31.431 -39.517 1.664 1.00 20.67 1129 PHE X C 1
ATOM 1049 O O . PHE A 1 129 ? -31.636 -38.389 2.189 1.00 19.29 1129 PHE X O 1
ATOM 1057 N N . PRO A 1 130 ? -32.412 -40.440 1.497 1.00 19.86 1130 PRO X N 1
ATOM 1058 C CA . PRO A 1 130 ? -33.744 -40.239 2.100 1.00 19.95 1130 PRO X CA 1
ATOM 1059 C C . PRO A 1 130 ? -33.683 -39.837 3.579 1.00 19.12 1130 PRO X C 1
ATOM 1060 O O . PRO A 1 130 ? -34.509 -38.994 4.023 1.00 18.68 1130 PRO X O 1
ATOM 1064 N N . ALA A 1 131 ? -32.722 -40.382 4.318 1.00 17.78 1131 ALA X N 1
ATOM 1065 C CA . ALA A 1 131 ? -32.546 -40.027 5.720 1.00 17.40 1131 ALA X CA 1
ATOM 1066 C C . ALA A 1 131 ? -32.286 -38.529 5.866 1.00 17.30 1131 ALA X C 1
ATOM 1067 O O . ALA A 1 131 ? -32.942 -37.851 6.656 1.00 17.25 1131 ALA X O 1
ATOM 1069 N N . SER A 1 132 ? -31.327 -38.020 5.097 1.00 18.81 1132 SER X N 1
ATOM 1070 C CA . SER A 1 132 ? -30.980 -36.559 5.128 1.00 19.12 1132 SER X CA 1
ATOM 1071 C C . SER A 1 132 ? -32.168 -35.678 4.686 1.00 19.67 1132 SER X C 1
ATOM 1072 O O . SER A 1 132 ? -32.452 -34.670 5.326 1.00 18.07 1132 SER X O 1
ATOM 1075 N N . GLU A 1 133 ? -32.883 -36.086 3.630 1.00 20.30 1133 GLU X N 1
ATOM 1076 C CA A GLU A 1 133 ? -34.061 -35.338 3.162 0.50 21.00 1133 GLU X CA 1
ATOM 1077 C CA B GLU A 1 133 ? -34.075 -35.353 3.168 0.50 21.75 1133 GLU X CA 1
ATOM 1078 C C . GLU A 1 133 ? -35.121 -35.325 4.291 1.00 20.99 1133 GLU X C 1
ATOM 1079 O O . GLU A 1 133 ? -35.765 -34.264 4.578 1.00 22.75 1133 GLU X O 1
ATOM 1090 N N . ALA A 1 134 ? -35.271 -36.462 4.985 1.00 20.83 1134 ALA X N 1
ATOM 1091 C CA . ALA A 1 134 ? -36.243 -36.565 6.075 1.00 20.26 1134 ALA X CA 1
ATOM 1092 C C . ALA A 1 134 ? -35.826 -35.660 7.227 1.00 21.98 1134 ALA X C 1
ATOM 1093 O O . ALA A 1 134 ? -36.665 -34.987 7.824 1.00 19.83 1134 ALA X O 1
ATOM 1095 N N . LEU A 1 135 ? -34.528 -35.616 7.556 1.00 17.82 1135 LEU X N 1
ATOM 1096 C CA . LEU A 1 135 ? -34.107 -34.651 8.570 1.00 19.17 1135 LEU X CA 1
ATOM 1097 C C . LEU A 1 135 ? -34.421 -33.224 8.133 1.00 18.44 1135 LEU X C 1
ATOM 1098 O O . LEU A 1 135 ? -34.876 -32.426 8.947 1.00 19.86 1135 LEU X O 1
ATOM 1103 N N . ARG A 1 136 ? -34.182 -32.871 6.866 1.00 18.05 1136 ARG X N 1
ATOM 1104 C CA . ARG A 1 136 ? -34.557 -31.522 6.466 1.00 20.70 1136 ARG X CA 1
ATOM 1105 C C . ARG A 1 136 ? -36.060 -31.214 6.675 1.00 21.95 1136 ARG X C 1
ATOM 1106 O O . ARG A 1 136 ? -36.373 -30.072 7.045 1.00 22.38 1136 ARG X O 1
ATOM 1114 N N . SER A 1 137 ? -36.942 -32.167 6.424 1.00 22.57 1137 SER X N 1
ATOM 1115 C CA A SER A 1 137 ? -38.306 -32.024 6.628 0.50 22.89 1137 SER X CA 1
ATOM 1116 C CA B SER A 1 137 ? -38.361 -31.986 6.698 0.50 23.38 1137 SER X CA 1
ATOM 1117 C C . SER A 1 137 ? -38.647 -31.770 8.151 1.00 23.54 1137 SER X C 1
ATOM 1118 O O . SER A 1 137 ? -39.454 -30.960 8.488 1.00 24.38 1137 SER X O 1
ATOM 1123 N N . VAL A 1 138 ? -37.999 -32.552 9.008 1.00 21.58 1138 VAL X N 1
ATOM 1124 C CA . VAL A 1 138 ? -38.171 -32.421 10.446 1.00 21.62 1138 VAL X CA 1
ATOM 1125 C C . VAL A 1 138 ? -37.831 -30.998 10.855 1.00 21.40 1138 VAL X C 1
ATOM 1126 O O . VAL A 1 138 ? -38.549 -30.380 11.641 1.00 22.58 1138 VAL X O 1
ATOM 1130 N N . LEU A 1 139 ? -36.735 -30.479 10.313 1.00 20.84 1139 LEU X N 1
ATOM 1131 C CA . LEU A 1 139 ? -36.352 -29.095 10.597 1.00 21.04 1139 LEU X CA 1
ATOM 1132 C C . LEU A 1 139 ? -37.381 -28.063 10.047 1.00 23.82 1139 LEU X C 1
ATOM 1133 O O . LEU A 1 139 ? -37.754 -27.102 10.763 1.00 24.25 1139 LEU X O 1
ATOM 1138 N N . ALA A 1 140 ? -37.761 -28.225 8.774 1.00 23.74 1140 ALA X N 1
ATOM 1139 C CA . ALA A 1 140 ? -38.794 -27.370 8.177 1.00 26.66 1140 ALA X CA 1
ATOM 1140 C C . ALA A 1 140 ? -40.093 -27.396 9.009 1.00 27.95 1140 ALA X C 1
ATOM 1141 O O . ALA A 1 140 ? -40.751 -26.365 9.127 1.00 30.25 1140 ALA X O 1
ATOM 1143 N N . GLN A 1 141 ? -40.465 -28.548 9.557 1.00 28.28 1141 GLN X N 1
ATOM 1144 C CA . GLN A 1 141 ? -41.711 -28.712 10.312 1.00 29.97 1141 GLN X CA 1
ATOM 1145 C C . GLN A 1 141 ? -41.626 -28.089 11.690 0.50 28.69 1141 GLN X C 1
ATOM 1146 O O . GLN A 1 141 ? -42.625 -27.929 12.337 1.00 28.34 1141 GLN X O 1
ATOM 1152 N N . GLY A 1 142 ? -40.425 -27.807 12.181 1.00 27.88 1142 GLY X N 1
ATOM 1153 C CA . GLY A 1 142 ? -40.285 -27.213 13.516 1.00 25.52 1142 GLY X CA 1
ATOM 1154 C C . GLY A 1 142 ? -40.410 -28.240 14.629 1.00 24.67 1142 GLY X C 1
ATOM 1155 O O . GLY A 1 142 ? -40.548 -27.873 15.794 1.00 23.81 1142 GLY X O 1
ATOM 1156 N N . THR A 1 143 ? -40.333 -29.530 14.303 1.00 24.49 1143 THR X N 1
ATOM 1157 C CA . THR A 1 143 ? -40.504 -30.615 15.288 1.00 25.17 1143 THR X CA 1
ATOM 1158 C C . THR A 1 143 ? -39.541 -30.548 16.488 1.00 24.96 1143 THR X C 1
ATOM 1159 O O . THR A 1 143 ? -39.879 -30.961 17.624 1.00 24.71 1143 THR X O 1
ATOM 1163 N N . LEU A 1 144 ? -38.333 -30.010 16.272 1.00 22.01 1144 LEU X N 1
ATOM 1164 C CA . LEU A 1 144 ? -37.380 -29.985 17.396 1.00 21.73 1144 LEU X CA 1
ATOM 1165 C C . LEU A 1 144 ? -37.498 -28.711 18.204 1.00 21.30 1144 LEU X C 1
ATOM 1166 O O . LEU A 1 144 ? -36.717 -28.503 19.131 1.00 20.90 1144 LEU X O 1
ATOM 1171 N N . GLY A 1 145 ? -38.456 -27.849 17.871 1.00 21.20 1145 GLY X N 1
ATOM 1172 C CA . GLY A 1 145 ? -38.559 -26.532 18.534 1.00 22.05 1145 GLY X CA 1
ATOM 1173 C C . GLY A 1 145 ? -37.495 -25.542 18.018 1.00 21.55 1145 GLY X C 1
ATOM 1174 O O . GLY A 1 145 ? -36.960 -25.705 16.908 1.00 23.07 1145 GLY X O 1
ATOM 1175 N N . ASP A 1 146 ? -37.189 -24.533 18.816 1.00 21.25 1146 ASP X N 1
ATOM 1176 C CA . ASP A 1 146 ? -36.210 -23.543 18.484 1.00 22.03 1146 ASP X CA 1
ATOM 1177 C C . ASP A 1 146 ? -34.846 -24.232 18.572 1.00 19.78 1146 ASP X C 1
ATOM 1178 O O . ASP A 1 146 ? -34.558 -24.882 19.585 1.00 20.90 1146 ASP X O 1
ATOM 1183 N N . LEU A 1 147 ? -34.030 -24.118 17.529 1.00 19.80 1147 LEU X N 1
ATOM 1184 C CA . LEU A 1 147 ? -32.730 -24.790 17.495 1.00 19.57 1147 LEU X CA 1
ATOM 1185 C C . LEU A 1 147 ? -31.776 -24.292 18.580 1.00 17.63 1147 LEU X C 1
ATOM 1186 O O . LEU A 1 147 ? -31.901 -23.164 19.057 1.00 15.91 1147 LEU X O 1
ATOM 1191 N N . ARG A 1 148 ? -30.815 -25.130 18.957 1.00 16.83 1148 ARG X N 1
ATOM 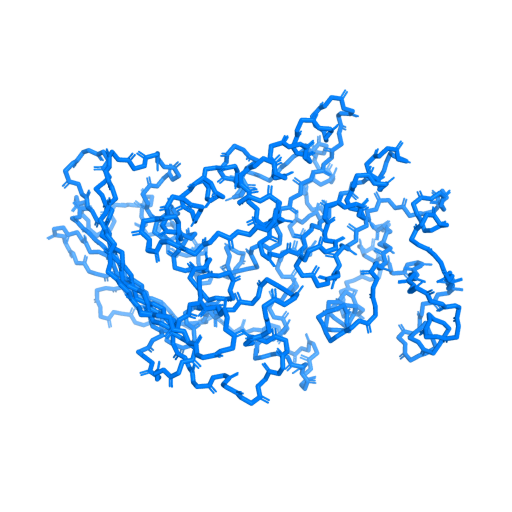11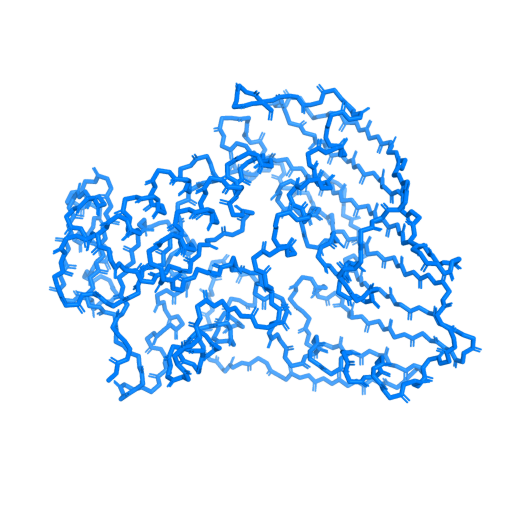92 C CA . ARG A 1 148 ? -29.840 -24.759 19.977 1.00 16.68 1148 ARG X CA 1
ATOM 1193 C C . ARG A 1 148 ? -28.411 -25.023 19.510 1.00 16.26 1148 ARG X C 1
ATOM 1194 O O . ARG A 1 148 ? -27.534 -24.169 19.643 1.00 15.92 1148 ARG X O 1
ATOM 1202 N N . VAL A 1 149 ? -28.194 -26.214 18.967 1.00 15.21 1149 VAL X N 1
ATOM 1203 C CA . VAL A 1 149 ? -26.883 -26.606 18.480 1.00 16.79 1149 VAL X CA 1
ATOM 1204 C C . VAL A 1 149 ? -26.953 -27.989 17.852 1.00 17.21 1149 VAL X C 1
ATOM 1205 O O . VAL A 1 149 ? -28.007 -28.625 17.835 1.00 17.41 1149 VAL X O 1
ATOM 1209 N N . ALA A 1 150 ? -25.820 -28.447 17.337 1.00 15.37 1150 ALA X N 1
ATOM 1210 C CA . ALA A 1 150 ? -25.734 -29.753 16.703 1.00 16.70 1150 ALA X CA 1
ATOM 1211 C C . ALA A 1 150 ? -24.271 -30.165 16.642 1.00 16.87 1150 ALA X C 1
ATOM 1212 O O . ALA A 1 150 ? -23.383 -29.314 16.596 1.00 16.18 1150 ALA X O 1
ATOM 1214 N N . ARG A 1 15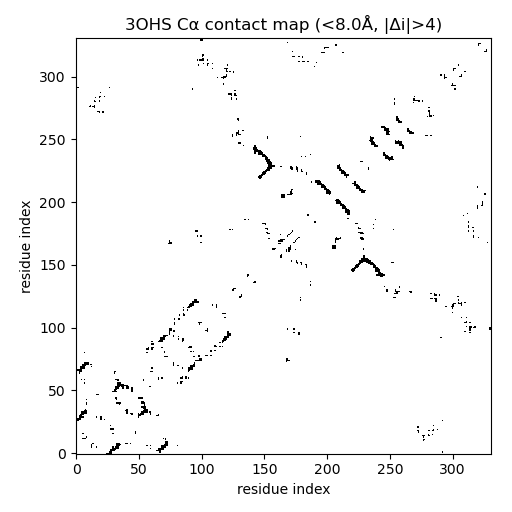1 ? -24.019 -31.468 16.647 1.00 17.35 1151 ARG X N 1
ATOM 1215 C CA . ARG A 1 151 ? -22.648 -31.964 16.628 1.00 15.73 1151 ARG X CA 1
ATOM 1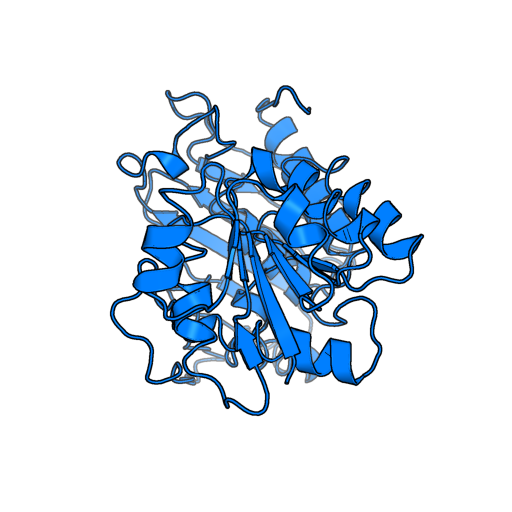216 C C . ARG A 1 151 ? -22.497 -33.174 15.712 1.00 18.23 1151 ARG X C 1
ATOM 1217 O O . ARG A 1 151 ? -23.320 -34.089 15.735 1.00 17.17 1151 ARG X O 1
ATOM 1225 N N . ALA A 1 152 ? -21.439 -33.170 14.908 1.00 16.19 1152 ALA X N 1
ATOM 1226 C CA . ALA A 1 152 ? -21.165 -34.277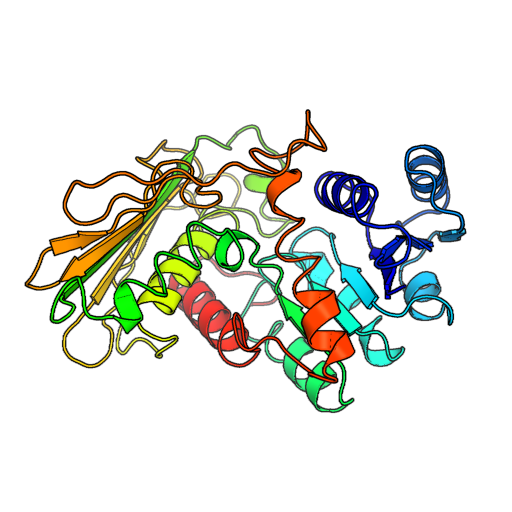 13.984 1.00 16.64 1152 ALA X CA 1
ATOM 1227 C C . ALA A 1 152 ? -19.760 -34.798 14.275 1.00 18.48 1152 ALA X C 1
ATOM 1228 O O . ALA A 1 152 ? -18.875 -34.083 14.793 1.00 16.66 1152 ALA X O 1
ATOM 1230 N N . GLU A 1 153 ? -19.549 -36.068 13.968 1.00 18.47 1153 GLU X N 1
ATOM 1231 C CA . GLU A 1 153 ? -18.189 -36.555 14.064 1.00 20.41 1153 GLU X CA 1
ATOM 1232 C C . GLU A 1 153 ? -17.895 -37.617 13.034 1.00 19.48 1153 GLU X C 1
ATOM 1233 O O . GLU A 1 153 ? -18.777 -38.395 12.676 1.00 21.06 1153 GLU X O 1
ATOM 1239 N N . PHE A 1 154 ? -16.664 -37.643 12.539 1.00 17.92 1154 PHE X N 1
ATOM 1240 C CA . PHE A 1 154 ? -16.265 -38.623 11.537 1.00 15.99 1154 PHE X CA 1
ATOM 1241 C C . PHE A 1 154 ? -14.812 -39.007 11.759 1.00 16.36 1154 PHE X C 1
ATOM 1242 O O . PHE A 1 154 ? -13.904 -38.250 11.417 1.00 15.62 1154 PHE X O 1
ATOM 1250 N N . GLY A 1 155 ? -14.593 -40.181 12.339 1.00 15.12 1155 GLY X N 1
ATOM 1251 C CA . GLY A 1 155 ? -13.243 -40.612 12.642 1.00 14.81 1155 GLY X CA 1
ATOM 1252 C C . GLY A 1 155 ? -13.155 -42.110 12.447 1.00 17.13 1155 GLY X C 1
ATOM 1253 O O . GLY A 1 155 ? -13.998 -42.853 12.966 1.00 17.33 1155 GLY X O 1
ATOM 1254 N N . LYS A 1 156 ? -12.082 -42.523 11.768 1.00 18.84 1156 LYS X N 1
ATOM 1255 C CA . LYS A 1 156 ? -11.721 -43.956 11.619 1.00 20.66 1156 LYS X CA 1
ATOM 1256 C C . LYS A 1 156 ? -10.195 -43.986 11.496 1.00 21.44 1156 LYS X C 1
ATOM 1257 O O . LYS A 1 156 ? -9.565 -43.012 11.064 1.00 21.85 1156 LYS X O 1
ATOM 1263 N N . ASN A 1 157 ? -9.599 -45.136 11.789 1.00 22.58 1157 ASN X N 1
ATOM 1264 C CA . ASN A 1 157 ? -8.167 -45.316 11.568 1.00 21.88 1157 ASN X CA 1
ATOM 1265 C C . ASN A 1 157 ? -7.905 -45.612 10.088 1.00 22.28 1157 ASN X C 1
ATOM 1266 O O . ASN A 1 157 ? -8.062 -46.748 9.639 1.00 21.18 1157 ASN X O 1
ATOM 1271 N N . LEU A 1 158 ? -7.515 -44.586 9.334 1.00 21.26 1158 LEU X N 1
ATOM 1272 C CA . LEU A 1 158 ? -7.305 -44.714 7.902 1.00 22.87 1158 LEU X CA 1
ATOM 1273 C C . LEU A 1 158 ? -5.810 -44.653 7.552 1.00 23.31 1158 LEU X C 1
ATOM 1274 O O . LEU A 1 158 ? -5.426 -44.307 6.417 1.00 22.38 1158 LEU X O 1
ATOM 1279 N N . THR A 1 159 ? -4.993 -44.935 8.560 1.00 25.49 1159 THR X N 1
ATOM 1280 C CA . THR A 1 159 ? -3.544 -44.781 8.397 1.00 28.09 1159 THR X CA 1
ATOM 1281 C C . THR A 1 159 ? -2.983 -45.744 7.358 1.00 31.58 1159 THR X C 1
ATOM 1282 O O . THR A 1 159 ? -1.883 -45.498 6.874 1.00 33.53 1159 THR X O 1
ATOM 1286 N N . HIS A 1 160 ? -3.729 -46.784 7.000 1.00 33.13 1160 HIS X N 1
ATOM 1287 C CA . HIS A 1 160 ? -3.237 -47.784 6.005 1.00 36.95 1160 HIS X CA 1
ATOM 1288 C C . HIS A 1 160 ? -3.924 -47.621 4.668 1.00 37.83 1160 HIS X C 1
ATOM 1289 O O . HIS A 1 160 ? -3.872 -48.524 3.816 1.00 37.49 1160 HIS X O 1
ATOM 1296 N N . VAL A 1 161 ? -4.601 -46.470 4.492 1.00 38.17 1161 VAL X N 1
ATOM 1297 C CA . VAL A 1 161 ? -5.282 -46.132 3.250 1.00 38.72 1161 VAL X CA 1
ATOM 1298 C C . VAL A 1 161 ? -4.456 -44.999 2.609 1.00 40.99 1161 VAL X C 1
ATOM 1299 O O . VAL A 1 161 ? -4.538 -43.820 3.013 1.00 39.97 1161 VAL X O 1
ATOM 1303 N N . PRO A 1 162 ? -3.612 -45.350 1.620 1.00 44.31 1162 PRO X N 1
ATOM 1304 C CA . PRO A 1 162 ? -2.634 -44.378 1.075 1.00 45.83 1162 PRO X CA 1
ATOM 1305 C C . PRO A 1 162 ? -3.260 -43.083 0.628 1.00 45.96 1162 PRO X C 1
ATOM 1306 O O . PRO A 1 162 ? -2.839 -42.005 1.080 1.00 48.05 1162 PRO X O 1
ATOM 1310 N N . ARG A 1 163 ? -4.285 -43.172 -0.193 1.00 45.23 1163 ARG X N 1
ATOM 1311 C CA . ARG A 1 163 ? -5.075 -41.996 -0.516 1.00 43.90 1163 ARG X CA 1
ATOM 1312 C C . ARG A 1 163 ? -5.143 -41.075 0.670 1.00 41.63 1163 ARG X C 1
ATOM 1313 O O . ARG A 1 163 ? -4.707 -39.930 0.557 1.00 42.23 1163 ARG X O 1
ATOM 1321 N N . ALA A 1 164 ? -5.631 -41.607 1.794 1.00 37.55 1164 ALA X N 1
ATOM 1322 C CA . ALA A 1 164 ? -6.159 -40.830 2.859 1.00 33.46 1164 ALA X CA 1
ATOM 1323 C C . ALA A 1 164 ? -5.160 -40.064 3.699 1.00 32.37 1164 ALA X C 1
ATOM 1324 O O . ALA A 1 164 ? -5.555 -39.124 4.347 1.00 31.25 1164 ALA X O 1
ATOM 1326 N N . VAL A 1 165 ? -3.904 -40.517 3.747 1.00 27.25 1165 VAL X N 1
ATOM 1327 C CA . VAL A 1 165 ? -2.874 -39.994 4.659 1.00 28.26 1165 VAL X CA 1
ATOM 1328 C C . VAL A 1 165 ? -1.804 -39.181 3.846 1.00 25.55 1165 VAL X C 1
ATOM 1329 O O . VAL A 1 165 ? -0.900 -38.566 4.414 1.00 24.09 1165 VAL X O 1
ATOM 1333 N N . ASP A 1 166 ? -1.909 -39.252 2.523 1.00 23.68 1166 ASP X N 1
ATOM 1334 C CA A ASP A 1 166 ? -0.909 -38.661 1.641 0.50 23.72 1166 ASP X CA 1
ATOM 1335 C CA B ASP A 1 166 ? -0.960 -38.645 1.593 0.50 24.07 1166 ASP X CA 1
ATOM 1336 C C . ASP A 1 166 ? -0.984 -37.146 1.510 1.00 23.16 1166 ASP X C 1
ATOM 1337 O O . ASP A 1 166 ? -2.053 -36.587 1.266 1.00 23.37 1166 ASP X O 1
ATOM 1346 N N . TRP A 1 167 ? 0.158 -36.485 1.671 1.00 21.99 1167 TRP X N 1
ATOM 1347 C CA . TRP A 1 167 ? 0.208 -35.033 1.530 1.00 22.78 1167 TRP X CA 1
ATOM 1348 C C . TRP A 1 167 ? 0.035 -34.672 0.072 1.00 23.16 1167 TRP X C 1
ATOM 1349 O O . TRP A 1 167 ? -0.638 -33.664 -0.248 1.00 22.11 1167 TRP X O 1
ATOM 1360 N N . ALA A 1 168 ? 0.612 -35.485 -0.834 1.00 23.51 1168 ALA X N 1
ATOM 1361 C CA . ALA A 1 168 ? 0.552 -35.114 -2.242 1.00 24.76 1168 ALA X CA 1
ATOM 1362 C C . ALA A 1 168 ? -0.885 -35.252 -2.815 1.00 26.07 1168 ALA X C 1
ATOM 1363 O O . ALA A 1 168 ? -1.200 -34.625 -3.788 1.00 28.39 1168 ALA X O 1
ATOM 1365 N N . GLN A 1 169 ? -1.758 -36.009 -2.193 1.00 25.82 1169 GLN X N 1
ATOM 1366 C CA . GLN A 1 169 ? -3.086 -36.077 -2.725 1.00 26.10 1169 GLN X CA 1
ATOM 1367 C C . GLN A 1 169 ? -4.079 -35.229 -1.905 1.00 23.71 1169 GLN X C 1
ATOM 1368 O O . GLN A 1 169 ? -5.245 -35.450 -1.944 1.00 20.18 1169 GLN X O 1
ATOM 1374 N N . ALA A 1 170 ? -3.543 -34.276 -1.161 1.00 21.43 1170 ALA X N 1
ATOM 1375 C CA . ALA A 1 170 ? -4.354 -33.422 -0.243 1.00 20.56 1170 ALA X CA 1
ATOM 1376 C C . ALA A 1 170 ? -5.310 -34.298 0.625 1.00 19.97 1170 ALA X C 1
ATOM 1377 O O . ALA A 1 170 ? -6.548 -34.093 0.605 1.00 19.93 1170 ALA X O 1
ATOM 1379 N N . GLY A 1 171 ? -4.760 -35.310 1.323 1.00 18.48 1171 GLY X N 1
ATOM 1380 C CA . GLY A 1 171 ? -5.533 -36.173 2.203 1.00 18.12 1171 GLY X CA 1
ATOM 1381 C C . GLY A 1 171 ? -5.683 -35.517 3.576 1.00 19.51 1171 GLY X C 1
ATOM 1382 O O . GLY A 1 171 ? -5.560 -34.265 3.714 1.00 20.36 1171 GLY X O 1
ATOM 1383 N N . GLY A 1 172 ? -5.905 -36.338 4.580 1.00 17.99 1172 GLY X N 1
ATOM 1384 C CA . GLY A 1 172 ? -5.970 -35.883 6.003 1.00 16.48 1172 GLY X CA 1
ATOM 1385 C C . GLY A 1 172 ? -7.428 -35.838 6.485 1.00 17.20 1172 GLY X C 1
ATOM 1386 O O . GLY A 1 172 ? -8.361 -36.006 5.691 1.00 16.32 1172 GLY X O 1
ATOM 1387 N N . ALA A 1 173 ? -7.625 -35.604 7.780 1.00 15.71 1173 ALA X N 1
ATOM 1388 C CA . ALA A 1 173 ? -8.906 -35.715 8.400 1.00 16.12 1173 ALA X CA 1
ATOM 1389 C C . ALA A 1 173 ? -9.896 -34.712 7.777 1.00 14.95 1173 ALA X C 1
ATOM 1390 O O . ALA A 1 173 ? -11.054 -35.086 7.453 1.00 14.64 1173 ALA X O 1
ATOM 1392 N N . LEU A 1 174 ? -9.486 -33.445 7.609 1.00 14.82 1174 LEU X N 1
ATOM 1393 C CA . LEU A 1 174 ? -10.462 -32.405 7.178 1.00 14.78 1174 LEU X CA 1
ATOM 1394 C C . LEU A 1 174 ? -10.995 -32.672 5.745 1.00 15.58 1174 LEU X C 1
ATOM 1395 O O . LEU A 1 174 ? -12.213 -32.611 5.486 1.00 15.12 1174 LEU X O 1
ATOM 1400 N N . LEU A 1 175 ? -10.103 -32.867 4.793 1.00 14.29 1175 LEU X N 1
ATOM 1401 C CA A LEU A 1 175 ? -10.527 -32.997 3.398 0.50 14.62 1175 LEU X CA 1
ATOM 1402 C CA B LEU A 1 175 ? -10.522 -32.987 3.394 0.50 15.32 1175 LEU X CA 1
ATOM 1403 C C . LEU A 1 175 ? -11.135 -34.364 3.087 1.00 15.94 1175 LEU X C 1
ATOM 1404 O O . LEU A 1 175 ? -11.871 -34.480 2.116 1.00 16.75 1175 LEU X O 1
ATOM 1413 N N . ASP A 1 176 ? -10.829 -35.374 3.885 1.00 16.51 1176 ASP X N 1
ATOM 1414 C CA . ASP A 1 176 ? -11.434 -36.695 3.715 1.00 17.88 1176 ASP X CA 1
ATOM 1415 C C . ASP A 1 176 ? -12.749 -36.922 4.502 1.00 18.09 1176 ASP X C 1
ATOM 1416 O O . ASP A 1 176 ? -13.629 -37.583 4.037 1.00 17.81 1176 ASP X O 1
ATOM 1421 N N . LEU A 1 177 ? -12.804 -36.381 5.706 1.00 16.72 1177 LEU X N 1
ATOM 1422 C CA . LEU A 1 177 ? -13.880 -36.711 6.640 1.00 16.20 1177 LEU X CA 1
ATOM 1423 C C . LEU A 1 177 ? -14.544 -35.466 7.186 1.00 15.95 1177 LEU X C 1
ATOM 1424 O O . LEU A 1 177 ? -15.763 -35.423 7.281 1.00 16.46 1177 LEU X O 1
ATOM 1429 N N . GLY A 1 178 ? -13.778 -34.431 7.554 1.00 15.54 1178 GLY X N 1
ATOM 1430 C CA . GLY A 1 178 ? -14.394 -33.234 8.056 1.00 15.37 1178 GLY X CA 1
ATOM 1431 C C . GLY A 1 178 ? -15.329 -32.550 7.065 1.00 15.68 1178 GLY X C 1
ATOM 1432 O O . GLY A 1 178 ? -16.257 -31.863 7.482 1.00 16.53 1178 GLY X O 1
ATOM 1433 N N . ILE A 1 179 ? -15.139 -32.774 5.785 1.00 15.09 1179 ILE X N 1
ATOM 1434 C CA . ILE A 1 179 ? -16.007 -32.205 4.783 1.00 14.86 1179 ILE X CA 1
ATOM 1435 C C . ILE A 1 179 ? -17.466 -32.645 5.014 1.00 15.77 1179 ILE X C 1
ATOM 1436 O O . ILE A 1 179 ? -18.364 -31.892 4.834 1.00 14.16 1179 ILE X O 1
ATOM 1441 N N . TYR A 1 180 ? -17.636 -33.883 5.448 1.00 13.75 1180 TYR X N 1
ATOM 1442 C CA . TYR A 1 180 ? -18.988 -34.357 5.792 1.00 15.33 1180 TYR X CA 1
ATOM 1443 C C . TYR A 1 180 ? -19.588 -33.696 7.035 1.00 16.25 1180 TYR X C 1
ATOM 1444 O O . TYR A 1 180 ? -20.788 -33.409 7.103 1.00 16.36 1180 TYR X O 1
ATOM 1453 N N . CYS A 1 181 ? -18.759 -33.451 8.039 1.00 15.21 1181 CYS X N 1
ATOM 1454 C CA . CYS A 1 181 ? -19.221 -32.752 9.216 1.00 15.33 1181 CYS X CA 1
ATOM 1455 C C . CYS A 1 181 ? -19.611 -31.285 8.913 1.00 15.90 1181 CYS X C 1
ATOM 1456 O O . CYS A 1 181 ? -20.638 -30.854 9.406 1.00 15.47 1181 CYS X O 1
ATOM 1459 N N . VAL A 1 182 ? -18.808 -30.584 8.105 1.00 15.05 1182 VAL X N 1
ATOM 1460 C CA . VAL A 1 182 ? -19.052 -29.153 7.780 1.00 15.80 1182 VAL X CA 1
ATOM 1461 C C . VAL A 1 182 ? -20.359 -29.083 6.942 1.00 16.64 1182 VAL X C 1
ATOM 1462 O O . VAL A 1 182 ? -21.244 -28.250 7.195 1.00 16.05 1182 VAL X O 1
ATOM 1466 N N . GLN A 1 183 ? -20.513 -29.983 5.980 1.00 14.71 1183 GLN X N 1
ATOM 1467 C CA . GLN A 1 183 ? -21.762 -29.886 5.192 1.00 16.82 1183 GLN X CA 1
ATOM 1468 C C . GLN A 1 183 ? -22.994 -30.178 6.026 1.00 15.74 1183 GLN X C 1
ATOM 1469 O O . GLN A 1 183 ? -24.077 -29.592 5.794 1.00 17.40 1183 GLN X O 1
ATOM 1475 N N . PHE A 1 184 ? -22.885 -31.093 6.991 1.00 16.31 1184 PHE X N 1
ATOM 1476 C CA . PHE A 1 184 ? -24.048 -31.415 7.803 1.00 14.44 1184 PHE X CA 1
ATOM 1477 C C . PHE A 1 184 ? -24.433 -30.194 8.666 1.00 14.83 1184 PHE X C 1
ATOM 1478 O O . PHE A 1 184 ? -25.633 -29.827 8.810 1.00 16.30 1184 PHE X O 1
ATOM 1486 N N . ILE A 1 185 ? -23.431 -29.587 9.311 1.00 14.35 1185 ILE X N 1
ATOM 1487 C CA . ILE A 1 185 ? -23.705 -28.461 10.186 1.00 14.02 1185 ILE X CA 1
ATOM 1488 C C . ILE A 1 185 ? -24.289 -27.295 9.370 1.00 13.97 1185 ILE X C 1
ATOM 1489 O O . ILE A 1 185 ? -25.254 -26.644 9.796 1.00 15.57 1185 ILE X O 1
ATOM 1494 N N . SER A 1 186 ? -23.777 -27.096 8.160 1.00 14.64 1186 SER X N 1
ATOM 1495 C CA . SER A 1 186 ? -24.271 -26.035 7.278 1.00 14.98 1186 SER X CA 1
ATOM 1496 C C . SER A 1 186 ? -25.718 -26.339 6.896 1.00 16.64 1186 SER X C 1
ATOM 1497 O O . SER A 1 186 ? -26.610 -25.446 6.893 1.00 16.40 1186 SER X O 1
ATOM 1500 N N . MET A 1 187 ? -25.989 -27.596 6.574 1.00 17.37 1187 MET X N 1
ATOM 1501 C CA . MET A 1 187 ? -27.341 -27.956 6.171 1.00 17.79 1187 MET X CA 1
ATOM 1502 C C . MET A 1 187 ? -28.362 -27.688 7.278 1.00 18.49 1187 MET X C 1
ATOM 1503 O O . MET A 1 187 ? -29.404 -27.077 7.016 1.00 19.69 1187 MET X O 1
ATOM 1508 N N . VAL A 1 188 ? -28.081 -28.089 8.520 1.00 17.48 1188 VAL X N 1
ATOM 1509 C CA . VAL A 1 188 ? -29.057 -27.899 9.586 1.00 17.25 1188 VAL X CA 1
ATOM 1510 C C . VAL A 1 188 ? -29.297 -26.441 9.940 1.00 18.17 1188 VAL X C 1
ATOM 1511 O O . VAL A 1 188 ? -30.374 -26.111 10.449 1.00 15.21 1188 VAL X O 1
ATOM 1515 N N . PHE A 1 189 ? -28.315 -25.596 9.638 1.00 14.50 1189 PHE X N 1
ATOM 151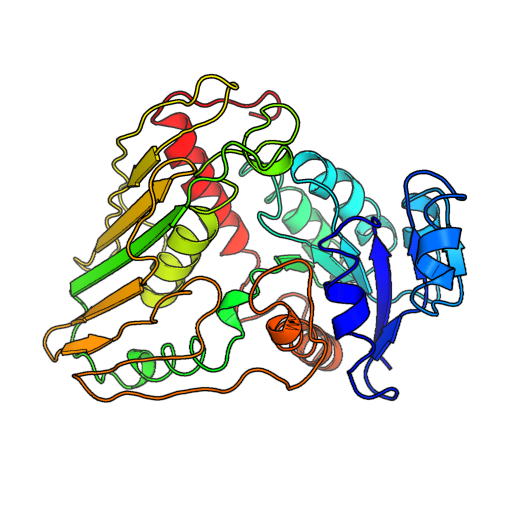6 C CA . PHE A 1 189 ? -28.392 -24.164 9.928 1.00 16.80 1189 PHE X CA 1
ATOM 1517 C C . PHE A 1 189 ? -28.610 -23.346 8.642 1.00 17.38 1189 PHE X C 1
ATOM 1518 O O . PHE A 1 189 ? -28.195 -22.157 8.575 1.00 17.45 1189 PHE X O 1
ATOM 1526 N N . GLY A 1 190 ? -29.329 -23.932 7.690 1.00 16.64 1190 GLY X N 1
ATOM 1527 C CA . GLY A 1 190 ? -29.764 -23.236 6.493 1.00 17.73 1190 GLY X CA 1
ATOM 1528 C C . GLY A 1 190 ? -28.689 -22.594 5.645 1.00 18.61 1190 GLY X C 1
ATOM 1529 O O . GLY A 1 190 ? -28.879 -21.502 5.108 1.00 18.94 1190 GLY X O 1
ATOM 1530 N N . GLY A 1 191 ? -27.560 -23.275 5.514 1.00 17.02 1191 GLY X N 1
ATOM 1531 C CA . GLY A 1 191 ? -26.476 -22.790 4.665 1.00 14.98 1191 GLY X CA 1
ATOM 1532 C C . GLY A 1 191 ? -25.941 -21.391 5.031 1.00 17.09 1191 GLY X C 1
ATOM 1533 O O . GLY A 1 191 ? -25.201 -20.820 4.258 1.00 18.42 1191 GLY X O 1
ATOM 1534 N N . GLN A 1 192 ? -26.174 -20.945 6.253 1.00 16.52 1192 GLN X N 1
ATOM 1535 C CA . GLN A 1 192 ? -25.720 -19.623 6.723 1.00 16.49 1192 GLN X CA 1
ATOM 1536 C C . GLN A 1 192 ? -24.229 -19.550 7.020 1.00 16.95 1192 GLN X C 1
ATOM 1537 O O . GLN A 1 192 ? -23.625 -20.522 7.390 1.00 17.22 1192 GLN X O 1
ATOM 1543 N N . LYS A 1 193 ? -23.620 -18.395 6.766 1.00 16.04 1193 LYS X N 1
ATOM 1544 C CA . LYS A 1 193 ? -22.210 -18.207 7.010 1.00 15.01 1193 LYS X CA 1
ATOM 1545 C C . LYS A 1 193 ? -21.969 -18.115 8.531 1.00 15.24 1193 LYS X C 1
ATOM 1546 O O . LYS A 1 193 ? -22.605 -17.301 9.245 1.00 14.50 1193 LYS X O 1
ATOM 1552 N N . PRO A 1 194 ? -21.008 -18.900 9.052 1.00 15.78 1194 PRO X N 1
ATOM 1553 C CA . PRO A 1 194 ? -20.661 -18.777 10.476 1.00 14.13 1194 PRO X CA 1
ATOM 1554 C C . PRO A 1 194 ? -20.150 -17.386 10.857 1.00 13.66 1194 PRO X C 1
ATOM 1555 O O . PRO A 1 194 ? -19.524 -16.694 10.023 1.00 15.10 1194 PRO X O 1
ATOM 1559 N N . GLU A 1 195 ? -20.429 -16.965 12.084 1.00 14.18 1195 GLU X N 1
ATOM 1560 C CA . GLU A 1 195 ? -19.906 -15.668 12.578 1.00 13.56 1195 GLU X CA 1
ATOM 1561 C C . GLU A 1 195 ? -18.510 -15.822 13.152 1.00 16.76 1195 GLU X C 1
ATOM 1562 O O . GLU A 1 195 ? -17.753 -14.812 13.277 1.00 15.14 1195 GLU X O 1
ATOM 1568 N N . LYS A 1 196 ? -18.150 -17.051 13.553 1.00 14.55 1196 LYS X N 1
ATOM 1569 C CA . LYS A 1 196 ? -16.839 -17.218 14.215 1.00 16.17 1196 LYS X CA 1
ATOM 1570 C C . LYS A 1 196 ? -16.515 -18.701 14.201 1.00 16.78 1196 LYS X C 1
ATOM 1571 O O . LYS A 1 196 ? -17.436 -19.528 14.362 1.00 17.49 1196 LYS X O 1
ATOM 1577 N N . ILE A 1 197 ? -15.226 -19.041 14.105 1.00 16.44 1197 ILE X N 1
ATOM 1578 C CA . ILE A 1 197 ? -14.774 -20.442 14.092 1.00 15.69 1197 ILE X CA 1
ATOM 1579 C C . ILE A 1 197 ? -13.613 -20.611 15.075 1.00 17.74 1197 ILE X C 1
ATOM 1580 O O . ILE A 1 197 ? -12.667 -19.760 15.028 1.00 17.17 1197 ILE X O 1
ATOM 1585 N N . SER A 1 198 ? -13.627 -21.639 15.938 1.00 15.91 1198 SER X N 1
ATOM 1586 C CA . SER A 1 198 ? -12.431 -21.927 16.792 1.00 17.24 1198 SER X CA 1
ATOM 1587 C C . SER A 1 198 ? -12.000 -23.341 16.529 1.00 16.51 1198 SER X C 1
ATOM 1588 O O . SER A 1 198 ? -12.863 -24.225 16.336 1.00 14.44 1198 SER X O 1
ATOM 1591 N N . VAL A 1 199 ? -10.695 -23.583 16.578 1.00 15.58 1199 VAL X N 1
ATOM 1592 C CA . VAL A 1 199 ? -10.183 -24.868 16.065 1.00 15.82 1199 VAL X CA 1
ATOM 1593 C C . VAL A 1 199 ? -9.107 -25.392 16.996 1.00 15.37 1199 VAL X C 1
ATOM 1594 O O . VAL A 1 199 ? -8.262 -24.619 17.447 1.00 13.08 1199 VAL X O 1
ATOM 1598 N N . MET A 1 200 ? -9.106 -26.696 17.260 1.00 15.51 1200 MET X N 1
ATOM 1599 C CA . MET A 1 200 ? -7.935 -27.317 17.878 1.00 15.72 1200 MET X CA 1
ATOM 1600 C C . MET A 1 200 ? -7.657 -28.556 17.070 1.00 16.72 1200 MET X C 1
ATOM 1601 O O . MET A 1 200 ? -8.588 -29.237 16.635 1.00 15.68 1200 MET X O 1
ATOM 1606 N N . GLY A 1 201 ? -6.398 -28.915 16.932 1.00 16.53 1201 GLY X N 1
ATOM 1607 C CA . GLY A 1 201 ? -6.131 -30.175 16.227 1.00 16.65 1201 GLY X CA 1
ATOM 1608 C C . GLY A 1 201 ? -4.644 -30.514 16.261 1.00 18.48 1201 GLY X C 1
ATOM 1609 O O . GLY A 1 201 ? -3.822 -29.687 16.737 1.00 17.45 1201 GLY X O 1
ATOM 1610 N N . ARG A 1 202 ? -4.320 -31.679 15.710 1.00 16.65 1202 ARG X N 1
ATOM 1611 C CA A ARG A 1 202 ? -2.913 -32.025 15.655 0.50 18.28 1202 ARG X CA 1
ATOM 1612 C CA B ARG A 1 202 ? -2.968 -32.261 15.747 0.50 18.15 1202 ARG X CA 1
ATOM 1613 C C . ARG A 1 202 ? -2.618 -32.680 14.326 1.00 18.86 1202 ARG X C 1
ATOM 1614 O O . ARG A 1 202 ? -3.527 -33.181 13.590 1.00 17.88 1202 ARG X O 1
ATOM 1629 N N . ARG A 1 203 ? -1.363 -32.521 13.917 1.00 17.50 1203 ARG X N 1
ATOM 1630 C CA . ARG A 1 203 ? -0.899 -33.040 12.641 1.00 17.93 1203 ARG X CA 1
ATOM 1631 C C . ARG A 1 203 ? -0.607 -34.530 12.715 1.00 17.25 1203 ARG X C 1
ATOM 1632 O O . ARG A 1 203 ? -0.472 -35.109 13.793 1.00 18.76 1203 ARG X O 1
ATOM 1640 N N . HIS A 1 204 ? -0.500 -35.137 11.541 1.00 15.35 1204 HIS X N 1
ATOM 1641 C CA . HIS A 1 204 ? -0.105 -36.558 11.414 1.00 17.00 1204 HIS X CA 1
ATOM 1642 C C . HIS A 1 204 ? 1.272 -36.557 10.734 1.00 17.22 1204 HIS X C 1
ATOM 1643 O O . HIS A 1 204 ? 1.543 -35.678 9.931 1.00 18.03 1204 HIS X O 1
ATOM 1650 N N . GLU A 1 205 ? 2.095 -37.528 11.030 1.00 20.07 1205 GLU X N 1
ATOM 1651 C CA . GLU A 1 205 ? 3.462 -37.598 10.522 1.00 21.12 1205 GLU X CA 1
ATOM 1652 C C . GLU A 1 205 ? 3.675 -37.710 9.014 1.00 21.09 1205 GLU X C 1
ATOM 1653 O O . GLU A 1 205 ? 4.785 -37.669 8.547 1.00 22.44 1205 GLU X O 1
ATOM 1659 N N . THR A 1 206 ? 2.603 -37.855 8.255 1.00 20.23 1206 THR X N 1
ATOM 1660 C CA . THR A 1 206 ? 2.713 -37.911 6.795 1.00 19.60 1206 THR X CA 1
ATOM 1661 C C . THR A 1 206 ? 2.504 -36.580 6.155 1.00 20.46 1206 THR X C 1
ATOM 1662 O O . THR A 1 206 ? 2.376 -36.498 4.912 1.00 20.83 1206 THR X O 1
ATOM 1666 N N . GLY A 1 207 ? 2.412 -35.521 6.938 1.00 17.98 1207 GLY X N 1
ATOM 1667 C CA . GLY A 1 207 ? 2.290 -34.214 6.340 1.00 18.36 1207 GLY X CA 1
ATOM 1668 C C . GLY A 1 207 ? 0.875 -33.631 6.281 1.00 18.27 1207 GLY X C 1
ATOM 1669 O O . GLY A 1 207 ? 0.703 -32.520 5.757 1.00 19.39 1207 GLY X O 1
ATOM 1670 N N . VAL A 1 208 ? -0.121 -34.355 6.785 1.00 17.25 1208 VAL X N 1
ATOM 1671 C CA . VAL A 1 208 ? -1.504 -33.874 6.769 1.00 17.74 1208 VAL X CA 1
ATOM 1672 C C . VAL A 1 208 ? -2.063 -33.822 8.186 1.00 18.36 1208 VAL X C 1
ATOM 1673 O O . VAL A 1 208 ? -1.383 -34.227 9.130 1.00 19.96 1208 VAL X O 1
ATOM 1677 N N . ASP A 1 209 ? -3.290 -33.331 8.354 1.00 15.55 1209 ASP X N 1
ATOM 1678 C CA . ASP A 1 209 ? -3.843 -33.271 9.700 1.00 15.28 1209 ASP X CA 1
ATOM 1679 C C . ASP A 1 209 ? -4.401 -34.607 10.186 1.00 16.65 1209 ASP X C 1
ATOM 1680 O O . ASP A 1 209 ? -4.998 -35.371 9.388 1.00 17.79 1209 ASP X O 1
ATOM 1685 N N . ASP A 1 210 ? -4.312 -34.852 11.490 1.00 16.00 1210 ASP X N 1
ATOM 1686 C CA . ASP A 1 210 ? -4.586 -36.165 12.104 1.00 16.53 1210 ASP X CA 1
ATOM 1687 C C . ASP A 1 210 ? -6.013 -36.115 12.738 1.00 17.12 1210 ASP X C 1
ATOM 1688 O O . ASP A 1 210 ? -6.865 -36.921 12.368 1.00 16.42 1210 ASP X O 1
ATOM 1693 N N . THR A 1 211 ? -6.248 -35.184 13.651 1.00 15.91 1211 THR X N 1
ATOM 1694 C CA . THR A 1 211 ? -7.507 -35.111 14.405 1.00 15.32 1211 THR X CA 1
ATOM 1695 C C . THR A 1 211 ? -7.795 -33.638 14.624 1.00 15.21 1211 THR X C 1
ATOM 1696 O O . THR A 1 211 ? -6.907 -32.856 15.030 1.00 16.01 1211 THR X O 1
ATOM 1700 N N . VAL A 1 212 ? -9.026 -33.219 14.389 1.00 14.09 1212 VAL X N 1
ATOM 1701 C CA . VAL A 1 212 ? -9.308 -31.765 14.409 1.00 14.20 1212 VAL X CA 1
ATOM 1702 C C . VAL A 1 212 ? -10.730 -31.603 14.937 1.00 15.46 1212 VAL X C 1
ATOM 1703 O O . VAL A 1 212 ? -11.676 -32.307 14.443 1.00 14.60 1212 VAL X O 1
ATOM 1707 N N . THR A 1 213 ? -10.886 -30.720 15.908 1.00 15.04 1213 THR X N 1
ATOM 1708 C CA . THR A 1 213 ? -12.196 -30.359 16.427 1.00 13.67 1213 THR X CA 1
ATOM 1709 C C . THR A 1 213 ? -12.437 -28.874 16.156 1.00 15.48 1213 THR X C 1
ATOM 1710 O O . THR A 1 213 ? -11.494 -28.024 16.280 1.00 13.64 1213 THR X O 1
ATOM 1714 N N . VAL A 1 214 ? -13.674 -28.568 15.736 1.00 15.31 1214 VAL X N 1
ATOM 1715 C CA . VAL A 1 214 ? -14.049 -27.196 15.371 1.00 14.51 1214 VAL X CA 1
ATOM 1716 C C . VAL A 1 214 ? -15.338 -26.787 16.054 1.00 15.97 1214 VAL X C 1
ATOM 1717 O O . VAL A 1 214 ? -16.264 -27.605 16.154 1.00 15.89 1214 VAL X O 1
ATOM 1721 N N . LEU A 1 215 ? -15.410 -25.518 16.469 1.00 14.74 1215 LEU X N 1
ATOM 1722 C CA A LEU A 1 215 ? -16.568 -24.932 17.101 0.50 15.52 1215 LEU X CA 1
ATOM 1723 C CA B LEU A 1 215 ? -16.589 -24.957 17.100 0.50 15.65 1215 LEU X CA 1
ATOM 1724 C C . LEU A 1 215 ? -16.953 -23.817 16.153 1.00 15.55 1215 LEU X C 1
ATOM 1725 O O . LEU A 1 215 ? -16.054 -22.996 15.766 1.00 15.19 1215 LEU X O 1
ATOM 1734 N N . LEU A 1 216 ? -18.249 -23.753 15.771 1.00 13.32 1216 LEU X N 1
ATOM 1735 C CA . LEU A 1 216 ? -18.686 -22.711 14.841 1.00 15.26 1216 LEU X CA 1
ATOM 1736 C C . LEU A 1 216 ? -19.871 -21.991 15.368 1.00 14.81 1216 LEU X C 1
ATOM 1737 O O . LEU A 1 216 ? -20.879 -22.597 15.622 1.00 14.37 1216 LEU X O 1
ATOM 1742 N N . GLN A 1 217 ? -19.766 -20.673 15.450 1.00 14.77 1217 GLN X N 1
ATOM 1743 C CA . GLN A 1 217 ? -20.911 -19.865 15.931 1.00 16.31 1217 GLN X CA 1
ATOM 1744 C C . GLN A 1 217 ? -21.801 -19.584 14.719 1.00 15.32 1217 GLN X C 1
ATOM 1745 O O . GLN A 1 217 ? -21.296 -19.050 13.727 1.00 15.63 1217 GLN X O 1
ATOM 1751 N N . TYR A 1 218 ? -23.066 -19.925 14.763 1.00 15.32 1218 TYR X N 1
ATOM 1752 C CA . TYR A 1 218 ? -23.966 -19.562 13.708 1.00 15.96 1218 TYR X CA 1
ATOM 1753 C C . TYR A 1 218 ? -24.878 -18.382 14.065 1.00 16.46 1218 TYR X C 1
ATOM 1754 O O . TYR A 1 218 ? -25.047 -18.077 15.198 1.00 17.35 1218 TYR X O 1
ATOM 1763 N N . PRO A 1 219 ? -25.488 -17.730 13.082 1.00 16.72 1219 PRO X N 1
ATOM 1764 C CA . PRO A 1 219 ? -26.361 -16.582 13.385 1.00 16.65 1219 PRO X CA 1
ATOM 1765 C C . PRO A 1 219 ? -27.645 -16.956 14.145 1.00 16.26 1219 PRO X C 1
ATOM 1766 O O . PRO A 1 219 ? -28.248 -17.982 13.830 1.00 18.31 1219 PRO X O 1
ATOM 1770 N N . GLY A 1 220 ? -28.058 -16.139 15.119 1.00 17.22 1220 GLY X N 1
ATOM 1771 C CA . GLY A 1 220 ? -29.310 -16.407 15.864 1.00 18.50 1220 GLY X CA 1
ATOM 1772 C C . GLY A 1 220 ? -29.014 -17.253 17.101 1.00 18.88 1220 GLY X C 1
ATOM 1773 O O . GLY A 1 220 ? -29.871 -18.009 17.564 1.00 19.21 1220 GLY X O 1
ATOM 1774 N N . GLU A 1 221 ? -27.799 -17.110 17.641 1.00 18.73 1221 GLU X N 1
ATOM 1775 C CA A GLU A 1 221 ? -27.463 -17.746 18.939 0.50 19.15 1221 GLU X CA 1
ATOM 1776 C CA B GLU A 1 221 ? -27.416 -17.757 18.905 0.50 19.54 1221 GLU X CA 1
ATOM 1777 C C . GLU A 1 221 ? -27.576 -19.285 18.869 1.00 18.72 1221 GLU X C 1
ATOM 1778 O O . GLU A 1 221 ? -28.148 -19.890 19.760 1.00 19.15 1221 GLU X O 1
ATOM 1789 N N . VAL A 1 222 ? -27.102 -19.895 17.806 1.00 16.54 1222 VAL X N 1
ATOM 1790 C CA . VAL A 1 222 ? -27.021 -21.364 17.755 1.00 17.11 1222 VAL X CA 1
ATOM 1791 C C . VAL A 1 222 ? -25.585 -21.662 17.335 1.00 17.81 1222 VAL X C 1
ATOM 1792 O O . VAL A 1 222 ? -24.918 -20.807 16.756 1.00 17.84 1222 VAL X O 1
ATOM 1796 N N . HIS A 1 223 ? -25.094 -22.886 17.591 1.00 17.08 1223 HIS X N 1
ATOM 1797 C CA . HIS A 1 223 ? -23.719 -23.154 17.205 1.00 15.85 1223 HIS X CA 1
ATOM 1798 C C . HIS A 1 223 ? -23.584 -24.660 16.947 1.00 15.85 1223 HIS X C 1
ATOM 1799 O O . HIS A 1 223 ? -24.467 -25.428 17.290 1.00 15.50 1223 HIS X O 1
ATOM 1806 N N . GLY A 1 224 ? -22.526 -25.039 16.274 1.00 15.20 1224 GLY X N 1
ATOM 1807 C CA . GLY A 1 224 ? -22.272 -26.470 15.950 1.00 14.98 1224 GLY X CA 1
ATOM 1808 C C . GLY A 1 224 ? -20.816 -26.761 16.304 1.00 16.48 1224 GLY X C 1
ATOM 1809 O O . GLY A 1 224 ? -19.988 -25.829 16.445 1.00 16.87 1224 GLY X O 1
ATOM 1810 N N . SER A 1 225 ? -20.517 -28.047 16.447 1.00 15.51 1225 SER X N 1
ATOM 1811 C CA . SER A 1 225 ? -19.126 -28.450 16.618 1.00 15.94 1225 SER X CA 1
ATOM 1812 C C . SER A 1 225 ? -18.983 -29.798 15.931 1.00 16.25 1225 SER X C 1
ATOM 1813 O O . SER A 1 225 ? -19.979 -30.551 15.728 1.00 15.25 1225 SER X O 1
ATOM 1816 N N . PHE A 1 226 ? -17.758 -30.109 15.509 1.00 14.47 1226 PHE X N 1
ATOM 1817 C CA . PHE A 1 226 ? -17.511 -31.434 15.022 1.00 14.38 1226 PHE X CA 1
ATOM 1818 C C . PHE A 1 226 ? -16.086 -31.863 15.303 1.00 14.01 1226 PHE X C 1
ATOM 1819 O O . PHE A 1 226 ? -15.199 -31.020 15.598 1.00 15.61 1226 PHE X O 1
ATOM 1827 N N . THR A 1 227 ? -15.881 -33.183 15.252 1.00 14.20 1227 THR X N 1
ATOM 1828 C CA . THR A 1 227 ? -14.539 -33.744 15.377 1.00 14.02 1227 THR X CA 1
ATOM 1829 C C . THR A 1 227 ? -14.332 -34.723 14.227 1.00 15.84 1227 THR X C 1
ATOM 1830 O O . THR A 1 227 ? -15.267 -35.470 13.864 1.00 15.53 1227 THR X O 1
ATOM 1834 N N . CYS A 1 228 ? -13.163 -34.645 13.560 1.00 14.60 1228 CYS X N 1
ATOM 1835 C CA . CYS A 1 228 ? -12.850 -35.621 12.532 1.00 14.44 1228 CYS X CA 1
ATOM 1836 C C . CYS A 1 228 ? -11.430 -36.152 12.777 1.00 16.76 1228 CYS X C 1
ATOM 1837 O O . CYS A 1 228 ? -10.622 -35.474 13.460 1.00 14.65 1228 CYS X O 1
ATOM 1840 N N . SER A 1 229 ? -11.117 -37.346 12.254 1.00 15.38 1229 SER X N 1
ATOM 1841 C CA . SER A 1 229 ? -9.807 -37.908 12.550 1.00 15.99 1229 SER X CA 1
ATOM 1842 C C . SER A 1 229 ? -9.526 -39.011 11.564 1.00 16.81 1229 SER X C 1
ATOM 1843 O O . SER A 1 229 ? -10.448 -39.817 11.205 1.00 16.63 1229 SER X O 1
ATOM 1846 N N . ILE A 1 230 ? -8.284 -39.116 11.161 1.00 16.13 1230 ILE X N 1
ATOM 1847 C CA . ILE A 1 230 ? -7.867 -40.288 10.360 1.00 17.59 1230 ILE X CA 1
ATOM 1848 C C . ILE A 1 230 ? -7.094 -41.333 11.198 1.00 16.57 1230 ILE X C 1
ATOM 1849 O O . ILE A 1 230 ? -6.573 -42.323 10.663 1.00 17.98 1230 ILE X O 1
ATOM 1854 N N . THR A 1 231 ? -7.033 -41.133 12.498 1.00 16.64 1231 THR X N 1
ATOM 1855 C CA . THR A 1 231 ? -6.494 -42.166 13.366 1.00 18.12 1231 THR X CA 1
ATOM 1856 C C . THR A 1 231 ? -7.481 -42.692 14.402 1.00 19.22 1231 THR X C 1
ATOM 1857 O O . THR A 1 231 ? -7.443 -43.911 14.746 1.00 19.25 1231 THR X O 1
ATOM 1861 N N . ALA A 1 232 ? -8.308 -41.828 14.972 1.00 16.91 1232 ALA X N 1
ATOM 1862 C CA . ALA A 1 232 ? -9.165 -42.263 16.072 1.00 16.92 1232 ALA X CA 1
ATOM 1863 C C . ALA A 1 232 ? -10.599 -42.575 15.673 1.00 18.77 1232 ALA X C 1
ATOM 1864 O O . ALA A 1 232 ? -11.286 -41.729 15.100 1.00 16.68 1232 ALA X O 1
ATOM 1866 N N . GLN A 1 233 ? -11.089 -43.764 16.001 1.00 18.22 1233 GLN X N 1
ATOM 1867 C CA . GLN A 1 233 ? -12.479 -44.103 15.688 1.00 17.57 1233 GLN X CA 1
ATOM 1868 C C . GLN A 1 233 ? -13.450 -43.273 16.536 1.00 16.93 1233 GLN X C 1
ATOM 1869 O O . GLN A 1 233 ? -13.298 -43.193 17.755 1.00 17.30 1233 GLN X O 1
ATOM 1875 N N . LEU A 1 234 ? -14.445 -42.657 15.896 1.00 17.93 1234 LEU X N 1
ATOM 1876 C CA . LEU A 1 234 ? -15.436 -41.822 16.639 1.00 16.60 1234 LEU X CA 1
ATOM 1877 C C . LEU A 1 234 ? -16.858 -42.453 16.537 1.00 17.63 1234 LEU X C 1
ATOM 1878 O O . LEU A 1 234 ? -16.974 -43.489 15.912 1.00 15.65 1234 LEU X O 1
ATOM 1883 N N . SER A 1 235 ? -17.861 -41.813 17.128 1.00 16.44 1235 SER X N 1
ATOM 1884 C CA A SER A 1 235 ? -19.228 -42.310 17.077 0.50 16.92 1235 SER X CA 1
ATOM 1885 C CA B SER A 1 235 ? -19.228 -42.309 17.077 0.50 16.97 1235 SER X CA 1
ATOM 1886 C C . SER A 1 235 ? -19.730 -42.326 15.638 1.00 17.81 1235 SER X C 1
ATOM 1887 O O . SER A 1 235 ? -20.510 -43.203 15.267 1.00 17.62 1235 SER X O 1
ATOM 1892 N N . ASN A 1 236 ? -19.287 -41.363 14.834 1.00 15.77 1236 ASN X N 1
ATOM 1893 C CA . ASN A 1 236 ? -19.720 -41.299 13.415 1.00 16.65 1236 ASN X CA 1
ATOM 1894 C C . ASN A 1 236 ? -21.263 -41.162 13.306 1.00 16.87 1236 ASN X C 1
ATOM 1895 O O . ASN A 1 236 ? -21.921 -41.734 12.426 1.00 16.40 1236 ASN X O 1
ATOM 1900 N N . THR A 1 237 ? -21.779 -40.343 14.195 1.00 16.36 1237 THR X N 1
ATOM 1901 C CA . THR A 1 237 ? -23.177 -39.918 14.140 1.00 16.82 1237 THR X CA 1
ATOM 1902 C C . THR A 1 237 ? -23.251 -38.426 13.962 1.00 16.89 1237 THR X C 1
ATOM 1903 O O . THR A 1 237 ? -22.270 -37.666 14.163 1.00 17.35 1237 THR X O 1
ATOM 1907 N N . ALA A 1 238 ? -24.425 -37.926 13.658 1.00 15.91 1238 ALA X N 1
ATOM 1908 C CA . ALA A 1 238 ? -24.566 -36.456 13.567 1.00 16.69 1238 ALA X CA 1
ATOM 1909 C C . ALA A 1 238 ? -25.932 -36.090 14.150 1.00 18.30 1238 ALA X C 1
ATOM 1910 O O . ALA A 1 238 ? -26.898 -36.901 14.048 1.00 21.21 1238 ALA X O 1
ATOM 1912 N N . SER A 1 239 ? -26.027 -34.950 14.808 1.00 16.96 1239 SER X N 1
ATOM 1913 C CA . SER A 1 239 ? -27.264 -34.648 15.551 1.00 16.51 1239 SER X CA 1
ATOM 1914 C C . SER A 1 239 ? -27.556 -33.184 15.512 1.00 16.48 1239 SER X C 1
ATOM 1915 O O . SER A 1 239 ? -26.655 -32.373 15.324 1.00 15.19 1239 SER X O 1
ATOM 1918 N N . VAL A 1 240 ? -28.822 -32.846 15.749 1.00 17.18 1240 VAL X N 1
ATOM 1919 C CA . VAL A 1 240 ? -29.284 -31.466 15.856 1.00 17.27 1240 VAL X CA 1
ATOM 1920 C C . VAL A 1 240 ? -30.347 -31.411 16.955 1.00 17.10 1240 VAL X C 1
ATOM 1921 O O . VAL A 1 240 ? -31.281 -32.213 16.954 1.00 15.91 1240 VAL X O 1
ATOM 1925 N N . SER A 1 241 ? -30.205 -30.479 17.895 1.00 16.10 1241 SER X N 1
ATOM 1926 C CA . SER A 1 241 ? -31.133 -30.403 19.025 1.00 19.08 1241 SER X CA 1
ATOM 1927 C C . SER A 1 241 ? -31.715 -29.019 19.216 1.00 17.49 1241 SER X C 1
ATOM 1928 O O . SER A 1 241 ? -31.013 -27.991 19.051 1.00 17.81 1241 SER X O 1
ATOM 1931 N N . GLY A 1 242 ? -33.010 -29.015 19.537 1.00 17.10 1242 GLY X N 1
ATOM 1932 C CA . GLY A 1 242 ? -33.737 -27.788 19.889 1.00 17.47 1242 GLY X CA 1
ATOM 1933 C C . GLY A 1 242 ? -34.525 -27.947 21.199 1.00 17.77 1242 GLY X C 1
ATOM 1934 O O . GLY A 1 242 ? -34.447 -28.945 21.872 1.00 16.57 1242 GLY X O 1
ATOM 1935 N N . THR A 1 243 ? -35.341 -26.936 21.526 1.00 19.37 1243 THR X N 1
ATOM 1936 C CA . THR A 1 243 ? -36.009 -26.890 22.806 1.00 20.37 1243 THR X CA 1
ATOM 1937 C C . THR A 1 243 ? -37.051 -28.025 22.943 1.00 20.93 1243 THR X C 1
ATOM 1938 O O . THR A 1 243 ? -37.468 -28.306 24.050 1.00 20.52 1243 THR X O 1
ATOM 1942 N N . LYS A 1 244 ? -37.436 -28.670 21.840 1.00 21.00 1244 LYS X N 1
ATOM 1943 C CA . LYS A 1 244 ? -38.364 -29.798 21.929 1.00 23.43 1244 LYS X CA 1
ATOM 1944 C C . LYS A 1 244 ? -37.758 -31.139 21.664 1.00 23.55 1244 LYS X C 1
ATOM 1945 O O . LYS A 1 244 ? -38.467 -32.108 21.772 1.00 26.44 1244 LYS X O 1
ATOM 1951 N N . GLY A 1 245 ? -36.475 -31.226 21.324 1.00 21.64 1245 GLY X N 1
ATOM 1952 C CA . GLY A 1 245 ? -35.803 -32.533 21.269 1.00 20.00 1245 GLY X CA 1
ATOM 1953 C C . GLY A 1 245 ? -34.676 -32.620 20.264 1.00 20.48 1245 GLY X C 1
ATOM 1954 O O . GLY A 1 245 ? -34.261 -31.608 19.728 1.00 18.61 1245 GLY X O 1
ATOM 1955 N N . MET A 1 246 ? -34.234 -33.850 19.975 1.00 19.87 1246 MET X N 1
ATOM 1956 C CA . MET A 1 246 ? -33.026 -34.113 19.189 1.00 20.04 1246 MET X CA 1
ATOM 1957 C C . MET A 1 246 ? -33.355 -34.981 17.975 1.00 19.62 1246 MET X C 1
ATOM 1958 O O . MET A 1 246 ? -34.222 -35.896 18.072 1.00 21.45 1246 MET X O 1
ATOM 1963 N N . ALA A 1 247 ? -32.700 -34.721 16.837 1.00 17.10 1247 ALA X N 1
ATOM 1964 C CA . ALA A 1 247 ? -32.728 -35.648 15.725 1.00 15.63 1247 ALA X CA 1
ATOM 1965 C C . ALA A 1 247 ? -31.312 -36.143 15.524 1.00 17.53 1247 ALA X C 1
ATOM 1966 O O . ALA A 1 247 ? -30.356 -35.362 15.699 1.00 15.95 1247 ALA X O 1
ATOM 1968 N N . GLN A 1 248 ? -31.131 -37.421 15.222 1.00 16.12 1248 GLN X N 1
ATOM 1969 C CA A GLN A 1 248 ? -29.775 -37.905 14.974 0.50 18.39 1248 GLN X CA 1
ATOM 1970 C CA B GLN A 1 248 ? -29.778 -37.961 14.991 0.50 17.38 1248 GLN X CA 1
ATOM 1971 C C . GLN A 1 248 ? -29.728 -38.800 13.724 1.00 18.66 1248 GLN X C 1
ATOM 1972 O O . GLN A 1 248 ? -30.655 -39.605 13.488 1.00 20.12 1248 GLN X O 1
ATOM 1983 N N . LEU A 1 249 ? -28.642 -38.683 12.957 1.00 17.99 1249 LEU X N 1
ATOM 1984 C CA . LEU A 1 249 ? -28.422 -39.588 11.843 1.00 18.48 1249 LEU X CA 1
ATOM 1985 C C . LEU A 1 249 ? -27.393 -40.556 12.383 1.00 20.17 1249 LEU X C 1
ATOM 1986 O O . LEU A 1 249 ? -26.304 -40.111 12.808 1.00 19.10 1249 LEU X O 1
ATOM 1991 N N . LEU A 1 250 ? -27.740 -41.852 12.425 1.00 19.09 1250 LEU X N 1
ATOM 1992 C CA . LEU A 1 250 ? -26.872 -42.855 13.026 1.00 17.85 1250 LEU X CA 1
ATOM 1993 C C . LEU A 1 250 ? -25.678 -43.224 12.197 1.00 17.56 1250 LEU X C 1
ATOM 1994 O O . LEU A 1 250 ? -25.680 -43.050 10.964 1.00 16.93 1250 LEU X O 1
ATOM 1999 N N . ASN A 1 251 ? -24.682 -43.845 12.844 1.00 18.25 1251 ASN X N 1
ATOM 2000 C CA . ASN A 1 251 ? -23.554 -44.383 12.126 1.00 19.27 1251 ASN X CA 1
ATOM 2001 C C . ASN A 1 251 ? -24.029 -45.403 11.074 1.00 20.31 1251 ASN X C 1
ATOM 2002 O O . ASN A 1 251 ? -24.775 -46.290 11.392 1.00 20.24 1251 ASN X O 1
ATOM 2007 N N . PRO A 1 252 ? -23.597 -45.284 9.812 1.00 18.10 1252 PRO X N 1
ATOM 2008 C CA . PRO A 1 252 ? -22.616 -44.299 9.278 1.00 18.02 1252 PRO X CA 1
ATOM 2009 C C . PRO A 1 252 ? -23.318 -42.953 8.916 1.00 17.38 1252 PRO X C 1
ATOM 2010 O O . PRO A 1 252 ? -24.122 -42.916 7.983 1.00 15.56 1252 PRO X O 1
ATOM 2014 N N . CYS A 1 253 ? -22.987 -41.891 9.643 1.00 15.98 1253 CYS X N 1
ATOM 2015 C CA . CYS A 1 253 ? -23.567 -40.576 9.392 1.00 17.35 1253 CYS X CA 1
ATOM 2016 C C . CYS A 1 253 ? -23.394 -40.151 7.936 1.00 17.33 1253 CYS X C 1
ATOM 2017 O O . CYS A 1 253 ? -24.372 -39.849 7.251 1.00 17.38 1253 CYS X O 1
ATOM 2020 N N . TRP A 1 254 ? -22.150 -40.130 7.465 1.00 16.83 1254 TRP X N 1
ATOM 2021 C CA . TRP A 1 254 ? -21.861 -39.735 6.088 1.00 16.75 1254 TRP X CA 1
ATOM 2022 C C . TRP A 1 254 ? -22.756 -40.473 5.096 1.00 18.25 1254 TRP X C 1
ATOM 2023 O O . TRP A 1 254 ? -23.084 -39.951 4.031 1.00 17.72 1254 TRP X O 1
ATOM 2034 N N . CYS A 1 255 ? -23.147 -41.690 5.458 1.00 17.77 1255 CYS X N 1
ATOM 2035 C CA . CYS A 1 255 ? -24.034 -42.501 4.633 1.00 18.91 1255 CYS X CA 1
ATOM 2036 C C . CYS A 1 255 ? -25.112 -43.097 5.527 1.00 19.21 1255 CYS X C 1
ATOM 2037 O O . CYS A 1 255 ? -25.099 -44.292 5.823 1.00 19.14 1255 CYS X O 1
ATOM 2040 N N . PRO A 1 256 ? -26.038 -42.251 5.963 1.00 19.21 1256 PRO X N 1
ATOM 2041 C CA . PRO A 1 256 ? -27.091 -42.667 6.894 1.00 18.67 1256 PRO X CA 1
ATOM 2042 C C . PRO A 1 256 ? -28.290 -43.334 6.227 1.00 19.29 1256 PRO X C 1
ATOM 2043 O O . PRO A 1 256 ? -28.641 -43.019 5.090 1.00 20.29 1256 PRO X O 1
ATOM 2047 N N . THR A 1 257 ? -28.909 -44.253 6.960 1.00 19.92 1257 THR X N 1
ATOM 2048 C CA . THR A 1 257 ? -30.111 -44.946 6.519 1.00 20.46 1257 THR X CA 1
ATOM 2049 C C . THR A 1 257 ? -31.050 -44.993 7.714 1.00 21.76 1257 THR X C 1
ATOM 2050 O O . THR A 1 257 ? -32.195 -45.434 7.618 1.00 23.15 1257 THR X O 1
ATOM 2054 N N . GLU A 1 258 ? -30.531 -44.528 8.846 1.00 20.63 1258 GLU X N 1
ATOM 2055 C CA A GLU A 1 258 ? -31.327 -44.423 10.040 0.50 20.82 1258 GLU X CA 1
ATOM 2056 C CA B GLU A 1 258 ? -31.258 -44.387 10.057 0.50 21.20 1258 GLU X CA 1
ATOM 2057 C C . GLU A 1 258 ? -31.386 -43.016 10.631 1.00 21.56 1258 GLU X C 1
ATOM 2058 O O . GLU A 1 258 ? -30.381 -42.434 10.852 1.00 18.92 1258 GLU X O 1
ATOM 2069 N N . LEU A 1 259 ? -32.589 -42.546 10.881 1.00 20.64 1259 LEU X N 1
ATOM 2070 C CA . LEU A 1 259 ? -32.833 -41.253 11.488 1.00 19.98 1259 LEU X CA 1
ATOM 2071 C C . LEU A 1 259 ? -33.581 -41.499 12.793 1.00 21.82 1259 LEU X C 1
ATOM 2072 O O . LEU A 1 259 ? -34.608 -42.258 12.835 1.00 23.62 1259 LEU X O 1
ATOM 2077 N N . VAL A 1 260 ? -33.130 -40.909 13.880 1.00 19.87 1260 VAL X N 1
ATOM 2078 C CA . VAL A 1 260 ? -33.872 -41.023 15.109 1.00 19.50 1260 VAL X CA 1
ATOM 2079 C C . VAL A 1 260 ? -34.340 -39.628 15.516 1.00 22.21 1260 VAL X C 1
ATOM 2080 O O . VAL A 1 260 ? -33.488 -38.706 15.670 1.00 20.41 1260 VAL X O 1
ATOM 2084 N N . VAL A 1 261 ? -35.665 -39.457 15.745 1.00 21.69 1261 VAL X N 1
ATOM 2085 C CA . VAL A 1 261 ? -36.213 -38.129 16.100 1.00 22.70 1261 VAL X CA 1
ATOM 2086 C C . VAL A 1 261 ? -37.031 -38.236 17.369 1.00 24.78 1261 VAL X C 1
ATOM 2087 O O . VAL A 1 261 ? -38.087 -38.951 17.361 1.00 23.65 1261 VAL X O 1
ATOM 2091 N N . LYS A 1 262 ? -36.571 -37.581 18.437 1.00 24.21 1262 LYS X N 1
ATOM 2092 C CA A LYS A 1 262 ? -37.230 -37.680 19.729 0.50 26.10 1262 LYS X CA 1
ATOM 2093 C CA B LYS A 1 262 ? -37.182 -37.669 19.745 0.50 25.67 1262 LYS X CA 1
ATOM 2094 C C . LYS A 1 262 ? -37.462 -39.144 20.128 1.00 28.01 1262 LYS X C 1
ATOM 2095 O O . LYS A 1 262 ? -38.586 -39.510 20.507 1.00 28.54 1262 LYS X O 1
ATOM 2106 N N . GLY A 1 263 ? -36.430 -39.998 20.008 1.00 28.10 1263 GLY X N 1
ATOM 2107 C CA . GLY A 1 263 ? -36.528 -41.399 20.385 1.00 29.51 1263 GLY X CA 1
ATOM 2108 C C . GLY A 1 263 ? -37.234 -42.312 19.388 1.00 29.87 1263 GLY X C 1
ATOM 2109 O O . GLY A 1 263 ? -37.178 -43.536 19.525 1.00 32.02 1263 GLY X O 1
ATOM 2110 N N . GLU A 1 264 ? -37.865 -41.759 18.392 1.00 28.62 1264 GLU X N 1
ATOM 2111 C CA A GLU A 1 264 ? -38.497 -42.561 17.366 0.50 28.19 1264 GLU X CA 1
ATOM 2112 C CA B GLU A 1 264 ? -38.501 -42.552 17.380 0.50 29.18 1264 GLU X CA 1
ATOM 2113 C C . GLU A 1 264 ? -37.593 -42.881 16.185 1.00 28.59 1264 GLU X C 1
ATOM 2114 O O . GLU A 1 264 ? -37.112 -41.956 15.581 1.00 28.14 1264 GLU X O 1
ATOM 2125 N N . HIS A 1 265 ? -37.383 -44.154 15.893 1.00 26.76 1265 HIS X N 1
ATOM 2126 C CA A HIS A 1 265 ? -36.445 -44.608 14.867 0.50 26.72 1265 HIS X CA 1
ATOM 2127 C CA B HIS A 1 265 ? -36.449 -44.612 14.885 0.50 27.43 1265 HIS X CA 1
ATOM 2128 C C . HIS A 1 265 ? -37.125 -44.783 13.517 1.00 27.91 1265 HIS X C 1
ATOM 2129 O O . HIS A 1 265 ? -38.249 -45.323 13.434 1.00 28.00 1265 HIS X O 1
ATOM 2142 N N . LYS A 1 266 ? -36.398 -44.437 12.457 1.00 25.27 1266 LYS X N 1
ATOM 2143 C CA . LYS A 1 266 ? -36.876 -44.598 11.089 1.00 25.70 1266 LYS X CA 1
ATOM 2144 C C . LYS A 1 266 ? -35.737 -45.113 10.219 1.00 26.66 1266 LYS X C 1
ATOM 2145 O O . LYS A 1 266 ? -34.627 -44.581 10.261 1.00 25.14 1266 LYS X O 1
ATOM 2151 N N . GLU A 1 267 ? -36.008 -46.151 9.435 1.00 24.43 1267 GLU X N 1
ATOM 2152 C CA . GLU A 1 267 ? -34.969 -46.755 8.601 1.00 25.76 1267 GLU X CA 1
ATOM 2153 C C . GLU A 1 267 ? -35.339 -46.489 7.146 1.00 25.63 1267 GLU X C 1
ATOM 2154 O O . GLU A 1 267 ? -36.534 -46.495 6.780 1.00 26.04 1267 GLU X O 1
ATOM 2160 N N . PHE A 1 268 ? -34.345 -46.162 6.329 1.00 23.17 1268 PHE X N 1
ATOM 2161 C CA . PHE A 1 268 ? -34.536 -45.910 4.895 1.00 23.85 1268 PHE X CA 1
ATOM 2162 C C . PHE A 1 268 ? -33.626 -46.841 4.133 1.00 25.31 1268 PHE X C 1
ATOM 2163 O O . PHE A 1 268 ? -32.405 -46.602 4.052 1.00 25.44 1268 PHE X O 1
ATOM 2171 N N . LEU A 1 269 ? -34.171 -47.910 3.543 1.00 24.82 1269 LEU X N 1
ATOM 2172 C CA . LEU A 1 269 ? -33.246 -48.888 2.919 1.00 25.51 1269 LEU X CA 1
ATOM 2173 C C . LEU A 1 269 ? -32.541 -48.322 1.702 1.00 24.44 1269 LEU X C 1
ATOM 2174 O O . LEU A 1 269 ? -33.130 -47.505 0.958 1.00 24.18 1269 LEU X O 1
ATOM 2179 N N . LEU A 1 270 ? -31.306 -48.760 1.510 1.00 23.11 1270 LEU X N 1
ATOM 2180 C CA . LEU A 1 270 ? -30.512 -48.390 0.314 1.00 25.46 1270 LEU X CA 1
ATOM 2181 C C . LEU A 1 270 ? -31.049 -49.119 -0.921 1.00 26.38 1270 LEU X C 1
ATOM 2182 O O . LEU A 1 270 ? -31.706 -50.180 -0.767 1.00 26.97 1270 LEU X O 1
ATOM 2187 N N . PRO A 1 271 ? -30.797 -48.580 -2.126 1.00 26.02 1271 PRO X N 1
ATOM 2188 C CA . PRO A 1 271 ? -31.106 -49.474 -3.271 1.00 26.44 1271 PRO X CA 1
ATOM 2189 C C . PRO A 1 271 ? -30.428 -50.870 -3.147 1.00 27.02 1271 PRO X C 1
ATOM 2190 O O . PRO A 1 271 ? -29.404 -51.032 -2.446 1.00 26.72 1271 PRO X O 1
ATOM 2194 N N . PRO A 1 272 ? -31.045 -51.923 -3.769 1.00 27.62 1272 PRO X N 1
ATOM 2195 C CA . PRO A 1 272 ? -30.521 -53.277 -3.603 1.00 27.51 1272 PRO X CA 1
ATOM 2196 C C . PRO A 1 272 ? -29.173 -53.492 -4.273 1.00 26.19 1272 PRO X C 1
ATOM 2197 O O . PRO A 1 272 ? -28.363 -54.289 -3.798 1.00 28.37 1272 PRO X O 1
ATOM 2201 N N . VAL A 1 273 ? -28.921 -52.799 -5.378 1.00 24.24 1273 VAL X N 1
ATOM 2202 C CA . VAL A 1 273 ? -27.650 -52.941 -6.087 1.00 24.96 1273 VAL X CA 1
ATOM 2203 C C . VAL A 1 273 ? -27.072 -51.572 -6.419 1.00 25.42 1273 VAL X C 1
ATOM 2204 O O . VAL A 1 273 ? -27.794 -50.576 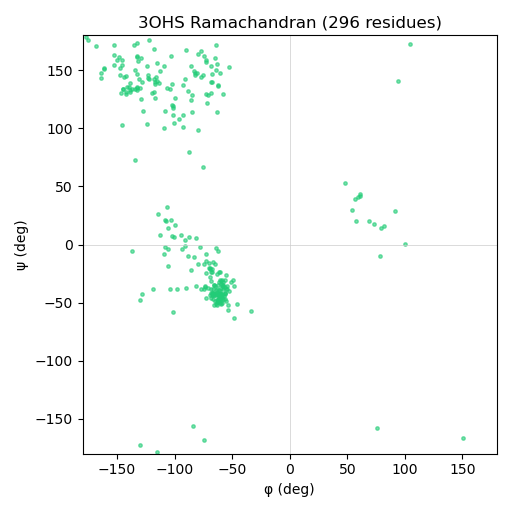-6.394 1.00 24.30 1273 VAL X O 1
ATOM 2208 N N . PRO A 1 274 ? -25.778 -51.508 -6.727 1.00 26.02 1274 PRO X N 1
ATOM 2209 C CA . PRO A 1 274 ? -24.878 -52.663 -6.773 1.00 27.84 1274 PRO X CA 1
ATOM 2210 C C . PRO A 1 274 ? -24.502 -53.077 -5.365 1.00 30.34 1274 PRO X C 1
ATOM 2211 O O . PRO A 1 274 ? -24.759 -52.329 -4.436 1.00 30.54 1274 PRO X O 1
ATOM 2215 N N . LYS A 1 275 ? -23.924 -54.242 -5.180 1.00 32.82 1275 LYS X N 1
ATOM 2216 C CA A LYS A 1 275 ? -23.509 -54.674 -3.857 0.50 34.27 1275 LYS X CA 1
ATOM 2217 C CA B LYS A 1 275 ? -23.500 -54.677 -3.860 0.50 34.55 1275 LYS X CA 1
ATOM 2218 C C . LYS A 1 275 ? -22.005 -54.766 -4.020 1.00 34.61 1275 LYS X C 1
ATOM 2219 O O . LYS A 1 275 ? -21.505 -54.670 -5.101 1.00 35.68 1275 LYS X O 1
ATOM 2230 N N . ASN A 1 276 ? -21.285 -54.972 -2.945 1.00 35.25 1276 ASN X N 1
ATOM 2231 C CA . ASN A 1 276 ? -19.829 -55.103 -3.083 1.00 34.95 1276 ASN X CA 1
ATOM 2232 C C . ASN A 1 276 ? -19.163 -53.859 -3.659 1.00 33.27 1276 ASN X C 1
ATOM 2233 O O . ASN A 1 276 ? -18.270 -53.959 -4.498 1.00 32.68 1276 ASN X O 1
ATOM 2238 N N . CYS A 1 277 ? -19.586 -52.677 -3.222 1.00 30.86 1277 CYS X N 1
ATOM 2239 C CA . CYS A 1 277 ? -18.995 -51.436 -3.727 1.00 27.66 1277 CYS X CA 1
ATOM 2240 C C . CYS A 1 277 ? -17.690 -51.124 -2.996 1.00 25.91 1277 CYS X C 1
ATOM 2241 O O . CYS A 1 277 ? -17.584 -51.454 -1.814 1.00 26.97 1277 CYS X O 1
ATOM 2244 N N . ASN A 1 278 ? -16.718 -50.508 -3.668 1.00 25.47 1278 ASN X N 1
ATOM 2245 C CA . ASN A 1 278 ? -15.461 -50.200 -2.997 1.00 25.49 1278 ASN X CA 1
ATOM 2246 C C . ASN A 1 278 ? -15.649 -49.473 -1.671 1.00 26.98 1278 ASN X C 1
ATOM 2247 O O . ASN A 1 278 ? -14.836 -49.605 -0.757 1.00 26.71 1278 ASN X O 1
ATOM 2252 N N . PHE A 1 279 ? -16.703 -48.667 -1.611 1.00 25.27 1279 PHE X N 1
ATOM 2253 C CA . PHE A 1 279 ? -16.977 -47.846 -0.445 1.00 25.07 1279 PHE X CA 1
ATOM 2254 C C . PHE A 1 279 ? -18.297 -48.212 0.214 1.00 25.71 1279 PHE X C 1
ATOM 2255 O O . PHE A 1 279 ? -19.283 -48.531 -0.451 1.00 25.28 1279 PHE X O 1
ATOM 2263 N N . ASP A 1 280 ? -18.292 -48.155 1.538 1.00 25.25 1280 ASP X N 1
ATOM 2264 C CA A ASP A 1 280 ? -19.462 -48.448 2.361 0.50 25.04 1280 ASP X CA 1
ATOM 2265 C CA B ASP A 1 280 ? -19.484 -48.458 2.321 0.50 25.16 1280 ASP X CA 1
ATOM 2266 C C . ASP A 1 280 ? -20.724 -47.757 1.785 1.00 24.43 1280 ASP X C 1
ATOM 2267 O O . ASP A 1 280 ? -20.732 -46.510 1.544 1.00 21.08 1280 ASP X O 1
ATOM 2276 N N . ASN A 1 281 ? -21.816 -48.506 1.657 1.00 22.70 1281 ASN X N 1
ATOM 2277 C CA . ASN A 1 281 ? -23.089 -47.944 1.191 1.00 22.17 1281 ASN X CA 1
ATOM 2278 C C . ASN A 1 281 ? -23.010 -47.195 -0.148 1.00 20.10 1281 ASN X C 1
ATOM 2279 O O . ASN A 1 281 ? -23.771 -46.260 -0.396 1.00 23.12 1281 ASN X O 1
ATOM 2284 N N . GLY A 1 282 ? -22.084 -47.620 -1.001 1.00 19.48 1282 GLY X N 1
ATOM 2285 C CA . GLY A 1 282 ? -21.851 -47.025 -2.319 1.00 19.03 1282 GLY X CA 1
ATOM 2286 C C . GLY A 1 282 ? -23.081 -46.982 -3.188 1.00 19.82 1282 GLY X C 1
ATOM 2287 O O . GLY A 1 282 ? -23.180 -46.106 -4.046 1.00 17.52 1282 GLY X O 1
ATOM 2288 N N . ALA A 1 283 ? -24.017 -47.894 -2.949 1.00 19.86 1283 ALA X N 1
ATOM 2289 C CA . ALA A 1 283 ? -25.264 -47.928 -3.697 1.00 19.30 1283 ALA X CA 1
ATOM 2290 C C . ALA A 1 283 ? -26.013 -46.605 -3.564 1.00 20.78 1283 ALA X C 1
ATOM 2291 O O . ALA A 1 283 ? -26.707 -46.184 -4.489 1.00 19.63 1283 ALA X O 1
ATOM 2293 N N . GLY A 1 284 ? -25.872 -45.951 -2.414 1.00 19.54 1284 GLY X N 1
ATOM 2294 C CA . GLY A 1 284 ? -26.557 -44.652 -2.189 1.00 17.82 1284 GLY X CA 1
ATOM 2295 C C . GLY A 1 284 ? -26.098 -43.509 -3.111 1.00 17.04 1284 GLY X C 1
ATOM 2296 O O . GLY A 1 284 ? -26.609 -42.397 -3.025 1.00 17.75 1284 GLY X O 1
ATOM 2297 N N . MET A 1 285 ? -25.127 -43.735 -3.961 1.00 18.74 1285 MET X N 1
ATOM 2298 C CA . MET A 1 285 ? -24.723 -42.673 -4.926 1.00 19.54 1285 MET X CA 1
ATOM 2299 C C . MET A 1 285 ? -25.823 -42.485 -5.967 1.00 19.30 1285 MET X C 1
ATOM 2300 O O . MET A 1 285 ? -25.821 -41.506 -6.743 1.00 18.52 1285 MET X O 1
ATOM 2305 N N . SER A 1 286 ? -26.746 -43.458 -6.061 1.00 19.97 1286 SER X N 1
ATOM 2306 C CA A SER A 1 286 ? -27.881 -43.325 -6.986 0.50 17.20 1286 SER X CA 1
ATOM 2307 C CA B SER A 1 286 ? -27.890 -43.331 -6.972 0.50 19.19 1286 SER X CA 1
ATOM 2308 C C . SER A 1 286 ? -28.682 -42.044 -6.744 1.00 18.59 1286 SER X C 1
ATOM 2309 O O . SER A 1 286 ? -29.169 -41.415 -7.696 1.00 18.55 1286 SER X O 1
ATOM 2314 N N . TYR A 1 287 ? -28.838 -41.662 -5.490 1.00 16.77 1287 TYR X N 1
ATOM 2315 C CA . TYR A 1 287 ? -29.680 -40.531 -5.201 1.00 18.88 1287 TYR X CA 1
ATOM 2316 C C . TYR A 1 287 ? -29.156 -39.250 -5.835 1.00 18.66 1287 TYR X C 1
ATOM 2317 O O . TYR A 1 287 ? -29.951 -38.491 -6.402 1.00 18.25 1287 TYR X O 1
ATOM 2326 N N . GLU A 1 288 ? -27.844 -38.976 -5.698 1.00 16.76 1288 GLU X N 1
ATOM 2327 C CA . GLU A 1 288 ? -27.252 -37.780 -6.307 1.00 16.33 1288 GLU X CA 1
ATOM 2328 C C . GLU A 1 288 ? -27.293 -37.906 -7.841 1.00 18.16 1288 GLU X C 1
ATOM 2329 O O . GLU A 1 288 ? -27.518 -36.914 -8.486 1.00 18.13 1288 GLU X O 1
ATOM 2335 N N . ALA A 1 289 ? -27.066 -39.110 -8.409 1.00 17.07 1289 ALA X N 1
ATOM 2336 C CA . ALA A 1 289 ? -27.159 -39.266 -9.851 1.00 18.64 1289 ALA X CA 1
ATOM 2337 C C . ALA A 1 289 ? -28.569 -38.880 -10.357 1.00 19.67 1289 ALA X C 1
ATOM 2338 O O . ALA A 1 289 ? -28.707 -38.145 -11.362 1.00 19.68 1289 ALA X O 1
ATOM 2340 N N . LYS A 1 290 ? -29.600 -39.389 -9.704 1.00 20.30 1290 LYS X N 1
ATOM 2341 C CA A LYS A 1 290 ? -30.972 -39.067 -10.140 0.50 21.27 1290 LYS X CA 1
ATOM 2342 C CA B LYS A 1 290 ? -30.990 -39.071 -10.115 0.50 21.49 1290 LYS X CA 1
ATOM 2343 C C . LYS A 1 290 ? -31.262 -37.599 -9.929 1.00 21.98 1290 LYS X C 1
ATOM 2344 O O . LYS A 1 290 ? -31.965 -36.969 -10.742 1.00 21.61 1290 LYS X O 1
ATOM 2355 N N . HIS A 1 291 ? -30.700 -37.035 -8.854 1.00 20.43 1291 HIS X N 1
ATOM 2356 C CA . HIS A 1 291 ? -30.869 -35.580 -8.680 1.00 21.00 1291 HIS X CA 1
ATOM 2357 C C . HIS A 1 291 ? -30.291 -34.727 -9.820 1.00 20.07 1291 HIS X C 1
ATOM 2358 O O . HIS A 1 291 ? -30.924 -33.714 -10.224 1.00 21.48 1291 HIS X O 1
ATOM 2365 N N . VAL A 1 292 ? -29.101 -35.062 -10.298 1.00 18.35 1292 VAL X N 1
ATOM 2366 C CA . VAL A 1 292 ? -28.483 -34.285 -11.395 1.00 18.65 1292 VAL X CA 1
ATOM 2367 C C . VAL A 1 292 ? -29.389 -34.353 -12.644 1.00 20.05 1292 VAL X C 1
ATOM 2368 O O . VAL A 1 292 ? -29.634 -33.323 -13.289 1.00 18.56 1292 VAL X O 1
ATOM 2372 N N . ARG A 1 293 ? -29.920 -35.558 -12.954 1.00 18.91 1293 ARG X N 1
ATOM 2373 C CA . ARG A 1 293 ? -30.817 -35.653 -14.107 1.00 20.02 1293 ARG X CA 1
ATOM 2374 C C . ARG A 1 293 ? -32.061 -34.745 -13.904 1.00 20.39 1293 ARG X C 1
ATOM 2375 O O . ARG A 1 293 ? -32.440 -34.029 -14.826 1.00 22.08 1293 ARG X O 1
ATOM 2383 N N . GLU A 1 294 ? -32.683 -34.759 -12.718 1.00 20.73 1294 GLU X N 1
ATOM 2384 C CA . GLU A 1 294 ? -33.869 -33.915 -12.454 1.00 22.56 1294 GLU X CA 1
ATOM 2385 C C . GLU A 1 294 ? -33.508 -32.417 -12.637 1.00 23.97 1294 GLU X C 1
ATOM 2386 O O . GLU A 1 294 ? -34.286 -31.631 -13.222 1.00 21.47 1294 GLU X O 1
ATOM 2392 N N . CYS A 1 295 ? -32.326 -31.988 -12.127 1.00 22.08 1295 CYS X N 1
ATOM 2393 C CA . CYS A 1 295 ? -31.907 -30.583 -12.330 1.00 22.19 1295 CYS X CA 1
ATOM 2394 C C . CYS A 1 295 ? -31.773 -30.307 -13.812 1.00 23.34 1295 CYS X C 1
ATOM 2395 O O . CYS A 1 295 ? -32.215 -29.245 -14.254 1.00 24.78 1295 CYS X O 1
ATOM 2398 N N . LEU A 1 296 ? -31.098 -31.188 -14.564 1.00 23.34 1296 LEU X N 1
ATOM 2399 C CA . LEU A 1 296 ? -30.781 -30.892 -15.932 1.00 24.51 1296 LEU X CA 1
ATOM 2400 C C . LEU A 1 296 ? -32.104 -30.864 -16.755 1.00 27.53 1296 LEU X C 1
ATOM 2401 O O . LEU A 1 296 ? -32.335 -29.939 -17.564 1.00 26.96 1296 LEU X O 1
ATOM 2406 N N . ARG A 1 297 ? -32.983 -31.816 -16.476 1.00 27.44 1297 ARG X N 1
ATOM 2407 C CA . ARG A 1 297 ? -34.316 -31.781 -17.119 1.00 30.21 1297 ARG X CA 1
ATOM 2408 C C . ARG A 1 297 ? -35.083 -30.510 -16.797 1.00 30.90 1297 ARG X C 1
ATOM 2409 O O . ARG A 1 297 ? -35.840 -30.021 -17.618 1.00 30.55 1297 ARG X O 1
ATOM 2417 N N . LYS A 1 298 ? -34.923 -29.964 -15.601 1.00 30.71 1298 LYS X N 1
ATOM 2418 C CA . LYS A 1 298 ? -35.571 -28.677 -15.373 1.00 31.29 1298 LYS X CA 1
ATOM 2419 C C . LYS A 1 298 ? -34.790 -27.472 -15.912 1.00 30.31 1298 LYS X C 1
ATOM 2420 O O . LYS A 1 298 ? -35.204 -26.376 -15.615 1.00 31.24 1298 LYS X O 1
ATOM 2426 N N . GLY A 1 299 ? -33.681 -27.651 -16.631 1.00 30.04 1299 GLY X N 1
ATOM 2427 C CA . GLY A 1 299 ? -32.852 -26.510 -17.100 1.00 27.71 1299 GLY X CA 1
ATOM 2428 C C . GLY A 1 299 ? -32.098 -25.738 -15.982 1.00 28.52 1299 GLY X C 1
ATOM 2429 O O . GLY A 1 299 ? -31.630 -24.583 -16.186 1.00 27.25 1299 GLY X O 1
ATOM 2430 N N . LEU A 1 300 ? -31.909 -26.362 -14.824 1.00 25.83 1300 LEU X N 1
ATOM 2431 C CA . LEU A 1 300 ? -31.174 -25.706 -13.735 1.00 24.47 1300 LEU X CA 1
ATOM 2432 C C . LEU A 1 300 ? -29.649 -25.716 -13.937 1.00 22.81 1300 LEU X C 1
ATOM 2433 O O . LEU A 1 300 ? -29.096 -26.683 -14.460 1.00 21.37 1300 LEU X O 1
ATOM 2438 N N . LYS A 1 301 ? -28.978 -24.641 -13.517 1.00 21.10 1301 LYS X N 1
ATOM 2439 C CA . LYS A 1 301 ? -27.538 -24.548 -13.620 1.00 20.77 1301 LYS X CA 1
ATOM 2440 C C . LYS A 1 301 ? -26.845 -24.850 -12.293 1.00 19.77 1301 LYS X C 1
ATOM 2441 O O . LYS A 1 301 ? -25.632 -24.739 -12.242 1.00 20.34 1301 LYS X O 1
ATOM 2447 N N . GLU A 1 302 ? -27.596 -25.275 -11.273 1.00 20.85 1302 GLU X N 1
ATOM 2448 C CA . GLU A 1 302 ? -27.003 -25.768 -10.019 1.00 19.85 1302 GLU X CA 1
ATOM 2449 C C . GLU A 1 302 ? -28.112 -26.396 -9.259 1.00 20.17 1302 GLU X C 1
ATOM 2450 O O . GLU A 1 302 ? -29.274 -26.269 -9.631 1.00 20.44 1302 GLU X O 1
ATOM 2456 N N . SER A 1 303 ? -27.769 -27.073 -8.166 1.00 18.43 1303 SER X N 1
ATOM 2457 C CA . SER A 1 303 ? -28.748 -27.784 -7.352 1.00 19.40 1303 SER X CA 1
ATOM 2458 C C . SER A 1 303 ? -29.201 -26.835 -6.268 1.00 19.71 1303 SER X C 1
ATOM 2459 O O . SER A 1 303 ? -28.350 -26.191 -5.630 1.00 21.11 1303 SER X O 1
ATOM 2462 N N . PRO A 1 304 ? -30.503 -26.789 -5.972 1.00 20.96 1304 PRO X N 1
ATOM 2463 C CA . PRO A 1 304 ? -31.031 -26.056 -4.814 1.00 20.11 1304 PRO X CA 1
ATOM 2464 C C . PRO A 1 304 ? -30.592 -26.725 -3.516 1.00 19.76 1304 PRO X C 1
ATOM 2465 O O . PRO A 1 304 ? -30.648 -26.111 -2.461 1.00 20.39 1304 PRO X O 1
ATOM 2469 N N . VAL A 1 305 ? -30.228 -28.006 -3.581 1.00 18.45 1305 VAL X N 1
ATOM 2470 C CA . VAL A 1 305 ? -29.896 -28.747 -2.368 1.00 18.78 1305 VAL X CA 1
ATOM 2471 C C . VAL A 1 305 ? -28.416 -28.441 -1.943 1.00 17.52 1305 VAL X C 1
ATOM 2472 O O . VAL A 1 305 ? -28.101 -28.434 -0.758 1.00 19.69 1305 VAL X O 1
ATOM 2476 N N . ILE A 1 306 ? -27.539 -28.259 -2.924 1.00 15.18 1306 ILE X N 1
ATOM 2477 C CA A ILE A 1 306 ? -26.108 -27.904 -2.713 0.50 16.92 1306 ILE X CA 1
ATOM 2478 C CA B ILE A 1 306 ? -26.128 -27.860 -2.664 0.50 14.96 1306 ILE X CA 1
ATOM 2479 C C . ILE A 1 306 ? -25.744 -26.789 -3.688 1.00 15.67 1306 ILE X C 1
ATOM 2480 O O . ILE A 1 306 ? -25.062 -27.022 -4.699 1.00 17.63 1306 ILE X O 1
ATOM 2489 N N . PRO A 1 307 ? -26.229 -25.565 -3.445 1.00 16.02 1307 PRO X N 1
ATOM 2490 C CA . PRO A 1 307 ? -26.012 -24.486 -4.407 1.00 17.39 1307 PRO X CA 1
ATOM 2491 C C . PRO A 1 307 ? -24.529 -24.091 -4.454 1.00 17.88 1307 PRO X C 1
ATOM 2492 O O . PRO A 1 307 ? -23.775 -24.362 -3.508 1.00 17.04 1307 PRO X O 1
ATOM 2496 N N . LEU A 1 308 ? -24.103 -23.569 -5.573 1.00 17.07 1308 LEU X N 1
ATOM 2497 C CA . LEU A 1 308 ? -22.679 -23.218 -5.727 1.00 17.25 1308 LEU X CA 1
ATOM 2498 C C . LEU A 1 308 ? -22.192 -22.200 -4.655 1.00 17.27 1308 LEU X C 1
ATOM 2499 O O . LEU A 1 308 ? -21.057 -22.276 -4.209 1.00 17.25 1308 LEU X O 1
ATOM 2504 N N . VAL A 1 309 ? -23.048 -21.258 -4.254 1.00 17.02 1309 VAL X N 1
ATOM 2505 C CA A VAL A 1 309 ? -22.638 -20.316 -3.225 0.50 16.49 1309 VAL X CA 1
ATOM 2506 C CA B VAL A 1 309 ? -22.662 -20.318 -3.195 0.50 18.48 1309 VAL X CA 1
ATOM 2507 C C . VAL A 1 309 ? -22.354 -21.061 -1.887 1.00 17.21 1309 VAL X C 1
ATOM 2508 O O . VAL A 1 309 ? -21.472 -20.650 -1.112 1.00 17.34 1309 VAL X O 1
ATOM 2515 N N . GLU A 1 310 ? -23.089 -22.156 -1.635 1.00 15.65 1310 GLU X N 1
ATOM 2516 C CA . GLU A 1 310 ? -22.816 -22.912 -0.407 1.00 16.11 1310 GLU X CA 1
ATOM 2517 C C . GLU A 1 310 ? -21.547 -23.749 -0.616 1.00 14.71 1310 GLU X C 1
ATOM 2518 O O . GLU A 1 310 ? -20.761 -23.924 0.321 1.00 16.85 1310 GLU X O 1
ATOM 2524 N N . SER A 1 311 ? -21.317 -24.333 -1.794 1.00 15.23 1311 SER X N 1
ATOM 2525 C CA . SER A 1 311 ? -20.014 -25.022 -1.976 1.00 14.00 1311 SER X CA 1
ATOM 2526 C C . SER A 1 311 ? -18.824 -24.047 -1.705 1.00 14.90 1311 SER X C 1
ATOM 2527 O O . SER A 1 311 ? -17.748 -24.449 -1.208 1.00 16.50 1311 SER X O 1
ATOM 2530 N N . GLU A 1 312 ? -18.955 -22.816 -2.191 1.00 14.43 1312 GLU X N 1
ATOM 2531 C CA . GLU A 1 312 ? -17.931 -21.826 -1.936 1.00 14.35 1312 GLU X CA 1
ATOM 2532 C C . GLU A 1 312 ? -17.772 -21.618 -0.407 1.00 15.65 1312 GLU X C 1
ATOM 2533 O O . GLU A 1 312 ? -16.629 -21.553 0.065 1.00 15.40 1312 GLU X O 1
ATOM 2539 N N . LEU A 1 313 ? -18.895 -21.500 0.334 1.00 13.60 1313 LEU X N 1
ATOM 2540 C CA . LEU A 1 313 ? -18.838 -21.247 1.755 1.00 14.94 1313 LEU X CA 1
ATOM 2541 C C . LEU A 1 313 ? -18.235 -22.461 2.453 1.00 15.79 1313 LEU X C 1
ATOM 2542 O O . LEU A 1 313 ? -17.430 -22.273 3.381 1.00 15.03 1313 LEU X O 1
ATOM 2547 N N . LEU A 1 314 ? -18.620 -23.696 2.044 1.00 14.29 1314 LEU X N 1
ATOM 2548 C CA . LEU A 1 314 ? -18.041 -24.882 2.714 1.00 15.29 1314 LEU X CA 1
ATOM 2549 C C . LEU A 1 314 ? -16.514 -24.857 2.526 1.00 15.84 1314 LEU X C 1
ATOM 2550 O O . LEU A 1 314 ? -15.757 -25.289 3.422 1.00 16.35 1314 LEU X O 1
ATOM 2555 N N . ALA A 1 315 ? -16.071 -24.423 1.350 1.00 13.92 1315 ALA X N 1
ATOM 2556 C CA . ALA A 1 315 ? -14.649 -24.400 1.030 1.00 15.54 1315 ALA X CA 1
ATOM 2557 C C . ALA A 1 315 ? -13.950 -23.352 1.877 1.00 15.45 1315 ALA X C 1
ATOM 2558 O O . ALA A 1 315 ? -12.852 -23.573 2.387 1.00 17.71 1315 ALA X O 1
ATOM 2560 N N . ASP A 1 316 ? -14.606 -22.209 2.021 1.00 13.50 1316 ASP X N 1
ATOM 2561 C CA . ASP A 1 316 ? -14.084 -21.114 2.828 1.00 16.62 1316 ASP X CA 1
ATOM 2562 C C . ASP A 1 316 ? -13.899 -21.573 4.272 1.00 15.84 1316 ASP X C 1
ATOM 2563 O O . ASP A 1 316 ? -12.886 -21.272 4.903 1.00 15.17 1316 ASP X O 1
ATOM 2568 N N . ILE A 1 317 ? -14.882 -22.307 4.789 1.00 14.78 1317 ILE X N 1
ATOM 2569 C CA . ILE A 1 317 ? -14.816 -22.825 6.136 1.00 15.82 1317 ILE X CA 1
ATOM 2570 C C . ILE A 1 317 ? -13.657 -23.793 6.288 1.00 15.55 1317 ILE X C 1
ATOM 2571 O O . ILE A 1 317 ? -12.880 -23.712 7.261 1.00 15.32 1317 ILE X O 1
ATOM 2576 N N . LEU A 1 318 ? -13.585 -24.764 5.416 1.00 15.19 1318 LEU X N 1
ATOM 2577 C CA . LEU A 1 318 ? -12.578 -25.797 5.509 1.00 16.89 1318 LEU X CA 1
ATOM 2578 C C . LEU A 1 318 ? -11.174 -25.195 5.458 1.00 16.04 1318 LEU X C 1
ATOM 2579 O O . LEU A 1 318 ? -10.325 -25.553 6.208 1.00 15.25 1318 LEU X O 1
ATOM 2584 N N . GLU A 1 319 ? -10.990 -24.237 4.567 1.00 17.51 1319 GLU X N 1
ATOM 2585 C CA . GLU A 1 319 ? -9.697 -23.574 4.427 1.00 18.14 1319 GLU X CA 1
ATOM 2586 C C . GLU A 1 319 ? -9.336 -22.787 5.700 1.00 17.37 1319 GLU X C 1
ATOM 2587 O O . GLU A 1 319 ? -8.169 -22.824 6.152 1.00 17.58 1319 GLU X O 1
ATOM 2593 N N . GLU A 1 320 ? -10.301 -22.074 6.254 1.00 16.12 1320 GLU X N 1
ATOM 2594 C CA . GLU A 1 320 ? -10.076 -21.296 7.509 1.00 16.50 1320 GLU X CA 1
ATOM 2595 C C . GLU A 1 320 ? -9.669 -22.252 8.637 1.00 17.21 1320 GLU X C 1
ATOM 2596 O O . GLU A 1 320 ? -8.755 -21.953 9.470 1.00 16.93 1320 GLU X O 1
ATOM 2602 N N . VAL A 1 321 ? -10.352 -23.405 8.697 1.00 15.81 1321 VAL X N 1
ATOM 2603 C CA . VAL A 1 321 ? -10.053 -24.387 9.750 1.00 14.77 1321 VAL X CA 1
ATOM 2604 C C . VAL A 1 321 ? -8.605 -24.883 9.541 1.00 16.87 1321 VAL X C 1
ATOM 2605 O O . VAL A 1 321 ? -7.809 -24.879 10.487 1.00 17.77 1321 VAL X O 1
ATOM 2609 N N . ARG A 1 322 ? -8.259 -25.320 8.337 1.00 18.42 1322 ARG X N 1
ATOM 2610 C CA . ARG A 1 322 ? -6.909 -25.893 8.255 1.00 23.41 1322 ARG X CA 1
ATOM 2611 C C . ARG A 1 322 ? -5.785 -24.842 8.407 1.00 25.09 1322 ARG X C 1
ATOM 2612 O O . ARG A 1 322 ? -4.723 -25.161 8.941 1.00 25.55 1322 ARG X O 1
ATOM 2620 N N . ARG A 1 323 ? -6.048 -23.588 8.033 1.00 24.16 1323 ARG X N 1
ATOM 2621 C CA . ARG A 1 323 ? -5.102 -22.497 8.295 1.00 26.42 1323 ARG X CA 1
ATOM 2622 C C . ARG A 1 323 ? -4.918 -22.190 9.799 1.00 25.23 1323 ARG X C 1
ATOM 2623 O O . ARG A 1 323 ? -3.791 -21.855 10.241 1.00 23.51 1323 ARG X O 1
ATOM 2631 N N . ALA A 1 324 ? -5.999 -22.326 10.564 1.00 22.63 1324 ALA X N 1
ATOM 2632 C CA . ALA A 1 324 ? -5.974 -22.093 12.005 1.00 22.95 1324 ALA X CA 1
ATOM 2633 C C . ALA A 1 324 ? -5.010 -23.058 12.696 1.00 23.94 1324 ALA X C 1
ATOM 2634 O O . ALA A 1 324 ? -4.513 -22.784 13.789 1.00 25.26 1324 ALA X O 1
ATOM 2636 N N . ILE A 1 325 ? -4.759 -24.191 12.051 1.00 21.43 1325 ILE X N 1
ATOM 2637 C CA A ILE A 1 325 ? -3.800 -25.120 12.657 0.50 22.55 1325 ILE X CA 1
ATOM 2638 C CA B ILE A 1 325 ? -3.924 -25.277 12.508 0.50 24.52 1325 ILE X CA 1
ATOM 2639 C C . ILE A 1 325 ? -2.539 -25.260 11.810 1.00 23.79 1325 ILE X C 1
ATOM 2640 O O . ILE A 1 325 ? -1.736 -26.205 12.000 1.00 23.17 1325 ILE X O 1
ATOM 2649 N N . GLY A 1 326 ? -2.338 -24.261 10.942 1.00 23.84 1326 GLY X N 1
ATOM 2650 C CA . GLY A 1 326 ? -1.062 -24.133 10.178 1.00 24.96 1326 GLY X CA 1
ATOM 2651 C C . GLY A 1 326 ? -0.883 -25.141 9.067 1.00 25.89 1326 GLY X C 1
ATOM 2652 O O . GLY A 1 326 ? 0.216 -25.345 8.606 1.00 24.69 1326 GLY X O 1
ATOM 2653 N N . VAL A 1 327 ? -1.956 -25.796 8.607 1.00 26.82 1327 VAL X N 1
ATOM 2654 C CA . VAL A 1 327 ? -1.822 -26.781 7.547 1.00 29.33 1327 VAL X CA 1
ATOM 2655 C C . VAL A 1 327 ? -2.063 -26.065 6.206 1.00 33.05 1327 VAL X C 1
ATOM 2656 O O . VAL A 1 327 ? -3.215 -25.740 5.844 1.00 32.60 1327 VAL X O 1
ATOM 2660 N N . THR A 1 328 ? -0.962 -25.750 5.507 1.00 35.16 1328 THR X N 1
ATOM 2661 C CA . THR A 1 328 ? -1.022 -24.987 4.251 1.00 36.08 1328 THR X CA 1
ATOM 2662 C C . THR A 1 328 ? -0.678 -25.931 3.122 1.00 36.08 1328 THR X C 1
ATOM 2663 O O . THR A 1 328 ? 0.003 -26.926 3.319 1.00 36.94 1328 THR X O 1
ATOM 2667 N N . PHE A 1 329 ? -1.189 -25.606 1.942 1.00 36.66 1329 PHE X N 1
ATOM 2668 C CA . PHE A 1 329 ? -0.993 -26.329 0.694 1.00 36.65 1329 PHE X CA 1
ATOM 2669 C C . PHE A 1 329 ? -0.229 -25.459 -0.309 1.00 36.57 1329 PHE X C 1
ATOM 2670 O O . PHE A 1 329 ? -0.368 -24.248 -0.299 1.00 34.97 1329 PHE X O 1
ATOM 2678 N N . PRO A 1 330 ? 0.445 -26.017 -1.270 1.00 36.73 1330 PRO X N 1
ATOM 2679 C CA . PRO A 1 330 ? 1.031 -25.122 -2.277 1.00 36.59 1330 PRO X CA 1
ATOM 2680 C C . PRO A 1 330 ? 0.021 -24.160 -3.005 1.00 36.07 1330 PRO X C 1
ATOM 2681 O O . PRO A 1 330 ? 0.423 -23.097 -3.358 1.00 33.41 1330 PRO X O 1
ATOM 2685 N N . GLN A 1 331 ? -1.162 -24.699 -3.237 1.00 34.57 1331 GLN X N 1
ATOM 2686 C CA . GLN A 1 331 ? -2.200 -24.053 -3.951 1.00 35.21 1331 GLN X CA 1
ATOM 2687 C C . GLN A 1 331 ? -2.653 -22.945 -3.073 1.00 37.72 1331 GLN X C 1
ATOM 2688 O O . GLN A 1 331 ? -3.246 -22.005 -3.551 1.00 41.05 1331 GLN X O 1
ATOM 2694 N N . ASP A 1 332 ? -2.343 -23.130 -1.795 1.00 39.91 1332 ASP X N 1
ATOM 2695 C CA . ASP A 1 332 ? -2.670 -22.269 -0.649 1.00 40.63 1332 ASP X CA 1
ATOM 2696 C C . ASP A 1 332 ? -3.566 -22.868 0.496 1.00 41.34 1332 ASP X C 1
ATOM 2697 O O . ASP A 1 332 ? -4.636 -23.382 0.246 1.00 43.29 1332 ASP X O 1
#

Foldseek 3Di:
DQEEEEEADDQLSLLLLQLQVVDDPVQYDHAEYEHCAQVSQVVSCVVSVHDYGYNHLLVVLQPPRHAEYEHPDFAQPLQVSLLSNLVSPHAYAYEPPNHLFLVSLVVSVVSLVVSLHAYEYLLLLCQAPQNVVVLVCLVVCVQPAWAEKEFEAEDQCVVPCSAQAVVRSHWFCRPPVLLGLVSRCLSQVLAFFPDKDKDFAPDPNQYTAKMKMKTHGPPNHIYIYITGNRDGDQCKMWIHDPRGMKIFGPVSSHGQWIATRNRIDGHDAPPDDPPRPDPSSSSSSRVVVQVSVCVVVSHRYHPSCGSVSSSSSNNVSNVHCVSVVRDDPVD

B-factor: mean 26.63, std 10.97, range [5.97, 71.9]

Radius of gyration: 19.2 Å; Cα contacts (8 Å, |Δi|>4): 808; chains: 1; bounding box: 45×39×51 Å